Protein AF-A0A0F8EA62-F1 (afdb_monomer)

Solvent-accessible surface area (backbone atoms only — not comparable to 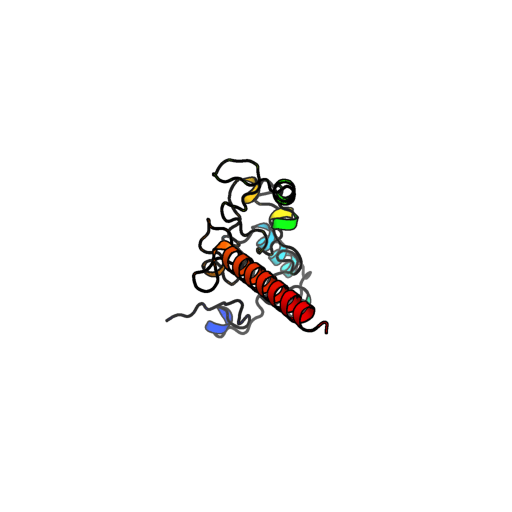full-atom values): 10928 Å² total; per-residue (Å²): 134,87,69,77,58,50,39,82,89,41,63,80,46,33,72,48,58,79,68,70,47,94,67,91,72,78,44,73,64,36,84,70,48,57,68,64,60,54,53,52,52,52,48,32,43,77,71,61,74,42,48,86,70,81,40,44,81,80,45,31,43,87,73,32,25,48,32,90,47,37,33,94,88,48,32,22,37,82,46,34,92,38,36,71,29,49,80,70,72,38,60,24,90,60,88,84,53,83,46,13,44,48,66,45,12,33,31,27,81,76,20,48,31,45,52,39,75,56,35,38,86,89,54,70,45,36,53,61,80,72,54,36,54,33,61,28,55,61,43,62,44,47,63,70,72,41,53,64,55,68,37,37,79,66,67,68,37,69,86,96,39,38,54,67,57,53,49,53,52,52,53,51,51,51,53,52,53,52,50,53,52,50,54,56,54,60,76,59,75,122

Organism: Methanosarcina mazei (NCBI:txid2209)

Sequence (190 aa):
DRELLFKKTDASKGMLKELGIDKPVINIPGCPAHPDWILLTLGAVILGKIKIPDDLPAALDQYGRPKLFFPPDHTVHENCPRRGYYDRGEFDEEVGGEKCLWKLGCKAPYAHADCGIRRWNGSVSMCTQAGGPCINCVDPGFPDASRPLYVEAEDKGIVGANIDTVAKVAVGAAAVAAGVHAVRRMGKGE

InterPro domains:
  IPR001821 [NiFe]-hydrogenase, small subunit [PTHR30013] (15-185)
  IPR027394 Cytochrome-c3 hydrogenase, C-terminal [PF14720] (74-150)
  IPR037024 [NiFe]-hydrogenase, small subunit, N-terminal domain superfamily [G3DSA:3.40.50.700] (6-69)
  IPR037148 [NiFe]-hydrogenase, small subunit, C-terminal domain superfamily [G3DSA:4.10.480.10] (74-179)

Secondary structure (DSSP, 8-state):
----S-BTTBTT-SHHHHTT---------STT--HHHHHHHHHHHHTTSS-TTTTHHHHB-TTS-BTTTS-TT--TTTT-TTHHHHHTT-B-SSTT-SSB-TTTT--GGG--STHHHH-BTTTTB-TTTTTPPP--TTSTTTTTTT-STTS-SGGG-BTTB-HHHHHHHHHHHHHHHHHHHHHHHHTT--

Mean predicted aligned error: 8.41 Å

Nearest PDB structures (foldseek):
  4kn9-assembly1_S  TM=8.771E-01  e=4.696E-13  Desulfomicrobium baculatum
  5jsh-assembly1_A  TM=8.896E-01  e=1.892E-12  Nitratidesulfovibrio vulgaris str. Hildenborough
  1cc1-assembly1_S  TM=8.571E-01  e=3.673E-12  Desulfomicrobium baculatum
  3myr-assembly2_C  TM=8.450E-01  e=1.296E-11  Allochromatium vinosum
  5aa5-assembly1_F  TM=8.414E-01  e=5.219E-11  Cupriavidus necator H16

Radius of gyration: 22.6 Å; Cα contacts (8 Å, |Δi|>4): 246; chains: 1; bounding box: 39×67×67 Å

Structure (mmCIF, N/CA/C/O backbone):
data_AF-A0A0F8EA62-F1
#
_entry.id   AF-A0A0F8EA62-F1
#
loop_
_atom_site.group_PDB
_atom_site.id
_atom_site.type_symbol
_atom_site.label_atom_id
_atom_site.label_alt_id
_atom_site.label_comp_id
_atom_site.label_asym_id
_atom_site.label_entity_id
_atom_site.label_seq_id
_atom_site.pdbx_PDB_ins_code
_atom_site.Cartn_x
_atom_site.Cartn_y
_atom_site.Cartn_z
_atom_site.occupancy
_atom_site.B_iso_or_equiv
_atom_site.auth_seq_id
_atom_site.auth_comp_id
_atom_site.auth_asym_id
_atom_site.auth_atom_id
_atom_site.pdbx_PDB_model_num
ATOM 1 N N . ASP A 1 1 ? 14.086 -16.961 22.578 1.00 41.59 1 ASP A N 1
ATOM 2 C CA . ASP A 1 1 ? 13.431 -16.651 21.293 1.00 41.59 1 ASP A CA 1
ATOM 3 C C . ASP A 1 1 ? 12.155 -15.857 21.510 1.00 41.59 1 ASP A C 1
ATOM 5 O O . ASP A 1 1 ? 11.136 -16.425 21.876 1.00 41.59 1 ASP A O 1
ATOM 9 N N . ARG A 1 2 ? 12.202 -14.525 21.371 1.00 47.06 2 ARG A N 1
ATOM 10 C CA . ARG A 1 2 ? 10.968 -13.730 21.279 1.00 47.06 2 ARG A CA 1
ATOM 11 C C . ARG A 1 2 ? 10.473 -13.864 19.845 1.00 47.06 2 ARG A C 1
ATOM 13 O O . ARG A 1 2 ? 10.956 -13.155 18.967 1.00 47.06 2 ARG A O 1
ATOM 20 N N . GLU A 1 3 ? 9.600 -14.838 19.601 1.00 57.25 3 GLU A N 1
ATOM 21 C CA . GLU A 1 3 ? 8.915 -14.966 18.316 1.00 57.25 3 GLU A CA 1
ATOM 22 C C . GLU A 1 3 ? 8.271 -13.626 17.930 1.00 57.25 3 GLU A C 1
ATOM 24 O O . GLU A 1 3 ? 7.754 -12.911 18.788 1.00 57.25 3 GLU A O 1
ATOM 29 N N . LEU A 1 4 ? 8.302 -13.278 16.639 1.00 57.50 4 LEU A N 1
ATOM 30 C CA . LEU A 1 4 ? 7.562 -12.133 16.104 1.00 57.50 4 LEU A CA 1
ATOM 31 C C . LEU A 1 4 ? 6.103 -12.206 16.578 1.00 57.50 4 LEU A C 1
ATOM 33 O O . LEU A 1 4 ? 5.378 -13.140 16.228 1.00 57.50 4 LEU A O 1
ATOM 37 N N . LEU A 1 5 ? 5.706 -11.219 17.384 1.00 60.03 5 LEU A N 1
ATOM 38 C CA . LEU A 1 5 ? 4.424 -11.182 18.095 1.00 60.03 5 LEU A CA 1
ATOM 39 C C . LEU A 1 5 ? 3.230 -10.920 17.167 1.00 60.03 5 LEU A C 1
ATOM 41 O O . LEU A 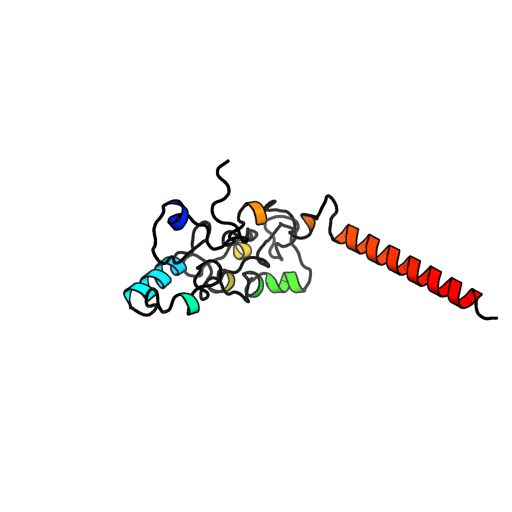1 5 ? 2.092 -11.091 17.576 1.00 60.03 5 LEU A O 1
ATOM 45 N N . PHE A 1 6 ? 3.469 -10.503 15.923 1.00 63.59 6 PHE A N 1
ATOM 46 C CA . PHE A 1 6 ? 2.444 -10.349 14.897 1.00 63.59 6 PHE A CA 1
ATOM 47 C C . PHE A 1 6 ? 2.963 -10.997 13.615 1.00 63.59 6 PHE A C 1
ATOM 49 O O . PHE A 1 6 ? 4.002 -10.600 13.093 1.00 63.59 6 PHE A O 1
ATOM 56 N N . LYS A 1 7 ? 2.275 -12.030 13.129 1.00 62.41 7 LYS A N 1
ATOM 57 C CA . LYS A 1 7 ? 2.577 -12.692 11.853 1.00 62.41 7 LYS A CA 1
ATOM 58 C C . LYS A 1 7 ? 1.288 -12.744 11.045 1.00 62.41 7 LYS A C 1
ATOM 60 O O . LYS A 1 7 ? 0.220 -12.946 11.616 1.00 62.41 7 LYS A O 1
ATOM 65 N N . LYS A 1 8 ? 1.385 -12.672 9.713 1.00 66.00 8 LYS A N 1
ATOM 66 C CA . LYS A 1 8 ? 0.235 -12.880 8.805 1.00 66.00 8 LYS A CA 1
ATOM 67 C C . LYS A 1 8 ? -0.563 -14.158 9.100 1.00 66.00 8 LYS A C 1
ATOM 69 O O . LYS A 1 8 ? -1.736 -14.222 8.761 1.00 66.00 8 LYS A O 1
ATOM 74 N N . THR A 1 9 ? 0.079 -15.160 9.699 1.00 68.94 9 THR A N 1
ATOM 75 C CA . THR A 1 9 ? -0.493 -16.473 10.018 1.00 68.94 9 THR A CA 1
ATOM 76 C C . THR A 1 9 ? -1.385 -16.486 11.259 1.00 68.94 9 THR A C 1
ATOM 78 O O . THR A 1 9 ? -2.110 -17.454 11.451 1.00 68.94 9 THR A O 1
ATOM 81 N N . ASP A 1 10 ? -1.317 -15.466 12.120 1.00 71.38 10 ASP A N 1
ATOM 82 C CA . ASP A 1 10 ? -2.133 -15.387 13.333 1.00 71.38 10 ASP A CA 1
ATOM 83 C C . ASP A 1 10 ? -2.409 -13.923 13.701 1.00 71.38 10 ASP A C 1
ATOM 85 O O . ASP A 1 10 ? -1.640 -13.280 14.418 1.00 71.38 10 ASP A O 1
ATOM 89 N N . ALA A 1 11 ? -3.537 -13.409 13.207 1.00 68.75 11 ALA A N 1
ATOM 90 C CA . ALA A 1 11 ? -4.002 -12.055 13.494 1.00 68.75 11 ALA A CA 1
ATOM 91 C C . ALA A 1 11 ? -4.485 -11.867 14.943 1.00 68.75 11 ALA A C 1
ATOM 93 O O . ALA A 1 11 ? -4.747 -10.740 15.357 1.00 68.75 11 ALA A O 1
ATOM 94 N N . SER A 1 12 ? -4.613 -12.953 15.718 1.00 65.88 12 SER A N 1
ATOM 95 C CA . SER A 1 12 ? -4.991 -12.870 17.128 1.00 65.88 12 SER A CA 1
ATOM 96 C C . SER A 1 12 ? -3.810 -12.512 18.023 1.00 65.88 12 SER A C 1
ATOM 98 O O . SER A 1 12 ? -4.032 -12.099 19.157 1.00 65.88 12 SER A O 1
ATOM 100 N N . LYS A 1 13 ? -2.565 -12.693 17.566 1.00 66.06 13 LYS A N 1
ATOM 101 C CA . LYS A 1 13 ? -1.374 -12.277 18.316 1.00 66.06 13 LYS A CA 1
ATOM 102 C C . LYS A 1 13 ? -1.172 -10.769 18.175 1.00 66.06 13 LYS A C 1
ATOM 104 O O . LYS A 1 13 ? -1.677 -10.159 17.243 1.00 66.06 13 LYS A O 1
ATOM 109 N N . GLY A 1 14 ? -0.496 -10.146 19.133 1.00 76.69 14 GLY A N 1
ATOM 110 C CA . GLY A 1 14 ? -0.275 -8.700 19.159 1.00 76.69 14 GLY A CA 1
ATOM 111 C C . GLY A 1 14 ? 0.050 -8.206 20.563 1.00 76.69 14 GLY A C 1
ATOM 112 O O . GLY A 1 14 ? -0.227 -8.890 21.545 1.00 76.69 14 GLY A O 1
ATOM 113 N N . MET A 1 15 ? 0.623 -7.004 20.672 1.00 83.12 15 MET A N 1
ATOM 114 C CA . MET A 1 15 ? 1.155 -6.493 21.944 1.00 83.12 15 MET A CA 1
ATOM 115 C C . MET A 1 15 ? 0.110 -6.470 23.070 1.00 83.12 15 MET A C 1
ATOM 117 O O . MET A 1 15 ? 0.424 -6.815 24.200 1.00 83.12 15 MET A O 1
ATOM 121 N N . LEU A 1 16 ? -1.144 -6.118 22.770 1.00 85.94 16 LEU A N 1
ATOM 122 C CA . LEU A 1 16 ? -2.213 -6.105 23.775 1.00 85.94 16 LEU A CA 1
ATOM 123 C C . LEU A 1 16 ? -2.481 -7.507 24.335 1.00 85.94 16 LEU A C 1
ATOM 125 O O . LEU A 1 16 ? -2.572 -7.659 25.548 1.00 85.94 16 LEU A O 1
ATOM 129 N N . LYS A 1 17 ? -2.525 -8.536 23.481 1.00 82.88 17 LYS A N 1
ATOM 130 C CA . LYS A 1 17 ? -2.720 -9.925 23.917 1.00 82.88 17 LYS A CA 1
ATOM 131 C C . LYS A 1 17 ? -1.540 -10.436 24.739 1.00 82.88 17 LYS A C 1
ATOM 133 O O . LYS A 1 17 ? -1.759 -11.046 25.779 1.00 82.88 17 LYS A O 1
ATOM 138 N N . GLU A 1 18 ? -0.312 -10.143 24.313 1.00 83.25 18 GLU A N 1
ATOM 139 C CA . GLU A 1 18 ? 0.908 -10.504 25.055 1.00 83.25 18 GLU A CA 1
ATOM 140 C C . GLU A 1 18 ? 0.964 -9.853 26.442 1.00 83.25 18 GLU A C 1
ATOM 142 O O . GLU A 1 18 ? 1.502 -10.424 27.387 1.00 83.25 18 GLU A O 1
ATOM 147 N N . LEU A 1 19 ? 0.371 -8.667 26.578 1.00 88.62 19 LEU A N 1
ATOM 148 C CA . LEU A 1 19 ? 0.258 -7.948 27.844 1.00 88.62 19 LEU A CA 1
ATOM 149 C C . LEU A 1 19 ? -1.015 -8.298 28.638 1.00 88.62 19 LEU A C 1
ATOM 151 O O . LEU A 1 19 ? -1.227 -7.726 29.705 1.00 88.62 19 LEU A O 1
ATOM 155 N N . GLY A 1 20 ? -1.870 -9.203 28.146 1.00 89.50 20 GLY A N 1
ATOM 156 C CA . GLY A 1 20 ? -3.130 -9.572 28.805 1.00 89.50 20 GLY A CA 1
ATOM 157 C C . GLY A 1 20 ? -4.177 -8.451 28.840 1.00 89.50 20 GLY A C 1
ATOM 158 O O . GLY A 1 20 ? -5.020 -8.416 29.735 1.00 89.50 20 GLY A O 1
ATOM 159 N N . ILE A 1 21 ? -4.120 -7.511 27.894 1.00 90.38 21 ILE A N 1
ATOM 160 C CA . ILE A 1 21 ? -5.027 -6.363 27.801 1.00 90.38 21 ILE A CA 1
ATOM 161 C C . ILE A 1 21 ? -6.216 -6.724 26.905 1.00 90.38 21 ILE A C 1
ATOM 163 O O . ILE A 1 21 ? -6.094 -6.771 25.681 1.00 90.38 21 ILE A O 1
ATOM 167 N N . ASP A 1 22 ? -7.382 -6.918 27.520 1.00 90.38 22 ASP A N 1
ATOM 168 C CA . ASP A 1 22 ? -8.646 -7.197 26.828 1.00 90.38 22 ASP A CA 1
ATOM 169 C C . ASP A 1 22 ? -9.362 -5.896 26.426 1.00 90.38 22 ASP A C 1
ATOM 171 O O . ASP A 1 22 ? -10.249 -5.381 27.120 1.00 90.38 22 ASP A O 1
ATOM 175 N N . LYS A 1 23 ? -8.894 -5.292 25.328 1.00 90.38 23 LYS A N 1
ATOM 176 C CA . LYS A 1 23 ? -9.501 -4.107 24.710 1.00 90.38 23 LYS A CA 1
ATOM 177 C C . LYS A 1 23 ? -9.513 -4.235 23.186 1.00 90.38 23 LYS A C 1
ATOM 179 O O . LYS A 1 23 ? -8.559 -4.773 22.623 1.00 90.38 23 LYS A O 1
ATOM 184 N N . PRO A 1 24 ? -10.537 -3.687 22.504 1.00 90.62 24 PRO A N 1
ATOM 185 C CA . PRO A 1 24 ? -10.520 -3.581 21.051 1.00 90.62 24 PRO A CA 1
ATOM 186 C C . PRO A 1 24 ? -9.312 -2.774 20.565 1.00 90.62 24 PRO A C 1
ATOM 188 O O . PRO A 1 24 ? -8.910 -1.803 21.209 1.00 90.62 24 PRO A O 1
ATOM 191 N N . VAL A 1 25 ? -8.764 -3.151 19.410 1.00 90.88 25 VAL A N 1
ATOM 192 C CA . VAL A 1 25 ? -7.583 -2.513 18.819 1.00 90.88 25 VAL A CA 1
ATOM 193 C C . VAL A 1 25 ? -7.861 -2.083 17.384 1.00 90.88 25 VAL A C 1
ATOM 195 O O . VAL A 1 25 ? -8.447 -2.830 16.604 1.00 90.88 25 VAL A O 1
ATOM 198 N N . ILE A 1 26 ? -7.423 -0.873 17.043 1.00 94.69 26 ILE A N 1
ATOM 199 C CA . ILE A 1 26 ? -7.357 -0.384 15.666 1.00 94.69 26 ILE A CA 1
ATOM 200 C C . ILE A 1 26 ? -5.876 -0.241 15.321 1.00 94.69 26 ILE A C 1
ATOM 202 O O . ILE A 1 26 ? -5.178 0.602 15.883 1.00 94.69 26 ILE A O 1
ATOM 206 N N . ASN A 1 27 ? -5.391 -1.074 14.407 1.00 94.12 27 ASN A N 1
ATOM 207 C CA . ASN A 1 27 ? -4.009 -1.061 13.951 1.00 94.12 27 ASN A CA 1
ATOM 208 C C . ASN A 1 27 ? -3.839 -0.034 12.827 1.00 94.12 27 ASN A C 1
ATOM 210 O O . ASN A 1 27 ? -4.446 -0.151 11.765 1.00 94.12 27 ASN A O 1
ATOM 214 N N . ILE A 1 28 ? -2.965 0.950 13.036 1.00 96.75 28 ILE A N 1
ATOM 215 C CA . ILE A 1 28 ? -2.580 1.935 12.017 1.00 96.75 28 ILE A CA 1
ATOM 216 C C . ILE A 1 28 ? -1.093 1.721 11.693 1.00 96.75 28 ILE A C 1
ATOM 218 O O . ILE A 1 28 ? -0.243 2.414 12.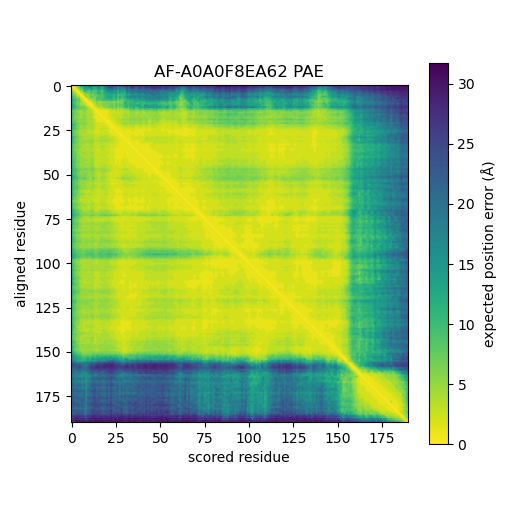254 1.00 96.75 28 ILE A O 1
ATOM 222 N N . PRO A 1 29 ? -0.746 0.709 10.874 1.00 94.38 29 PRO A N 1
ATOM 223 C CA . PRO A 1 29 ? 0.645 0.392 10.569 1.00 94.38 29 PRO A CA 1
ATOM 224 C C . PRO A 1 29 ? 1.274 1.383 9.583 1.00 94.38 29 PRO A C 1
ATOM 226 O O . PRO A 1 29 ? 0.633 2.298 9.068 1.00 94.38 29 PRO A O 1
ATOM 229 N N . GLY A 1 30 ? 2.557 1.155 9.313 1.00 94.75 30 GLY A N 1
ATOM 230 C CA . GLY A 1 30 ? 3.416 1.978 8.471 1.00 94.75 30 GLY A CA 1
ATOM 231 C C . GLY A 1 30 ? 4.712 2.317 9.205 1.00 94.75 30 GLY A C 1
ATOM 232 O O . GLY A 1 30 ? 4.740 2.423 10.431 1.00 94.75 30 GLY A O 1
ATOM 233 N N . CYS A 1 31 ? 5.798 2.504 8.457 1.00 95.81 31 CYS A N 1
ATOM 234 C CA . CYS A 1 31 ? 7.093 2.904 9.003 1.00 95.81 31 CYS A CA 1
ATOM 235 C C . CYS A 1 31 ? 7.542 4.241 8.376 1.00 95.81 31 CYS A C 1
ATOM 237 O O . CYS A 1 31 ? 8.314 4.221 7.416 1.00 95.81 31 CYS A O 1
ATOM 239 N N . PRO A 1 32 ? 7.039 5.396 8.866 1.00 97.12 32 PRO A N 1
ATOM 240 C CA . PRO A 1 32 ? 6.022 5.556 9.916 1.00 97.12 32 PRO A CA 1
ATOM 241 C C . PRO A 1 32 ? 4.585 5.371 9.391 1.00 97.12 32 PRO A C 1
ATOM 243 O O . PRO A 1 32 ? 4.360 5.211 8.191 1.00 97.12 32 PRO A O 1
ATOM 246 N N . ALA A 1 33 ? 3.602 5.381 10.292 1.00 97.31 33 ALA A N 1
ATOM 247 C CA . ALA A 1 33 ? 2.197 5.491 9.913 1.00 97.31 33 ALA A CA 1
ATOM 248 C C . ALA A 1 33 ? 1.928 6.857 9.262 1.00 97.31 33 ALA A C 1
ATOM 250 O O . ALA A 1 33 ? 2.504 7.871 9.669 1.00 97.31 33 ALA A O 1
ATOM 251 N N . HIS A 1 34 ? 1.055 6.894 8.253 1.00 98.31 34 HIS A N 1
ATOM 252 C CA . HIS A 1 34 ? 0.724 8.144 7.577 1.00 98.31 34 HIS A CA 1
ATOM 253 C C . HIS A 1 34 ? 0.005 9.114 8.538 1.00 98.31 34 HIS A C 1
ATOM 255 O O . HIS A 1 34 ? -0.936 8.693 9.222 1.00 98.31 34 HIS A O 1
ATOM 261 N N . PRO A 1 35 ? 0.362 10.415 8.560 1.00 97.12 35 PRO A N 1
ATOM 262 C CA . PRO A 1 35 ? -0.257 11.402 9.447 1.00 97.12 35 PRO A CA 1
ATOM 263 C C . PRO A 1 35 ? -1.788 11.440 9.353 1.00 97.12 35 PRO A C 1
ATOM 265 O O . PRO A 1 35 ? -2.472 11.347 10.371 1.00 97.12 35 PRO A O 1
ATOM 268 N N . ASP A 1 36 ? -2.341 11.489 8.136 1.00 97.88 36 ASP A N 1
ATOM 269 C CA . ASP A 1 36 ? -3.795 11.485 7.942 1.00 97.88 36 ASP A CA 1
ATOM 270 C C . ASP A 1 36 ? -4.458 10.210 8.462 1.00 97.88 36 ASP A C 1
ATOM 272 O O . ASP A 1 36 ? -5.566 10.293 8.973 1.00 97.88 36 ASP A O 1
ATOM 276 N N . TRP A 1 37 ? -3.825 9.033 8.357 1.00 98.19 37 TRP A N 1
ATOM 277 C CA . TRP A 1 37 ? -4.451 7.797 8.839 1.00 98.19 37 TRP A CA 1
ATOM 278 C C . TRP A 1 37 ? -4.674 7.872 10.346 1.00 98.19 37 TRP A C 1
ATOM 280 O O . TRP A 1 37 ? -5.744 7.504 10.829 1.00 98.19 37 TRP A O 1
ATOM 290 N N . ILE A 1 38 ? -3.696 8.412 11.078 1.00 98.00 38 ILE A N 1
ATOM 291 C CA . ILE A 1 38 ? -3.798 8.642 12.521 1.00 98.00 38 ILE A CA 1
ATOM 292 C C . ILE A 1 38 ? -4.911 9.653 12.812 1.00 98.00 38 ILE A C 1
ATOM 294 O O . ILE A 1 38 ? -5.833 9.353 13.572 1.00 98.00 38 ILE A O 1
ATOM 298 N N . LEU A 1 39 ? -4.848 10.837 12.193 1.00 97.62 39 LEU A N 1
ATOM 299 C CA . LEU A 1 39 ? -5.766 11.941 12.488 1.00 97.62 39 LEU A CA 1
ATOM 300 C C . LEU A 1 39 ? -7.213 11.624 12.101 1.00 97.62 39 LEU A C 1
ATOM 302 O O . LEU A 1 39 ? -8.129 11.901 12.873 1.00 97.62 39 LEU A O 1
ATOM 306 N N . LEU A 1 40 ? -7.430 11.016 10.935 1.00 97.81 40 LEU A N 1
ATOM 307 C CA . LEU A 1 40 ? -8.762 10.658 10.455 1.00 97.81 40 LEU A CA 1
ATOM 308 C C . LEU A 1 40 ? -9.358 9.499 11.254 1.00 97.81 40 LEU A C 1
ATOM 310 O O . LEU A 1 40 ? -10.547 9.543 11.559 1.00 97.81 40 LEU A O 1
ATOM 314 N N . THR A 1 41 ? -8.556 8.501 11.646 1.00 98.00 41 THR A N 1
ATOM 315 C CA . THR A 1 41 ? -9.041 7.428 12.533 1.00 98.00 41 THR A CA 1
ATOM 316 C C . THR A 1 41 ? -9.450 7.998 13.886 1.00 98.00 41 THR A C 1
ATOM 318 O O . THR A 1 41 ? -10.559 7.743 14.353 1.00 98.00 41 THR A O 1
ATOM 321 N N . LEU A 1 42 ? -8.587 8.812 14.503 1.00 97.88 42 LEU A N 1
ATOM 322 C CA . LEU A 1 42 ? -8.867 9.425 15.800 1.00 97.88 42 LEU A CA 1
ATOM 323 C C . LEU A 1 42 ? -10.102 10.331 15.736 1.00 97.88 42 LEU A C 1
ATOM 325 O O . LEU A 1 42 ? -10.991 10.224 16.580 1.00 97.88 42 LEU A O 1
ATOM 329 N N . GLY A 1 43 ? -10.189 11.182 14.711 1.00 98.19 43 GLY A N 1
ATOM 330 C CA . GLY A 1 43 ? -11.342 12.046 14.479 1.00 98.19 43 GLY A CA 1
ATOM 331 C C . GLY A 1 43 ? -12.634 11.254 14.282 1.00 98.19 43 GLY A C 1
ATOM 332 O O . GLY A 1 43 ? -13.655 11.601 14.869 1.00 98.19 43 GLY A O 1
ATOM 333 N N . ALA A 1 44 ? -12.597 10.155 13.522 1.00 97.81 44 ALA A N 1
ATOM 334 C CA . ALA A 1 44 ? -13.760 9.297 13.317 1.00 97.81 44 ALA A CA 1
ATOM 335 C C . ALA A 1 44 ? -14.262 8.667 14.626 1.00 97.81 44 ALA A C 1
ATOM 337 O O . ALA A 1 44 ? -15.472 8.612 14.847 1.00 97.81 44 ALA A O 1
ATOM 338 N N . VAL A 1 45 ? -13.356 8.247 15.513 1.00 97.12 45 VAL A N 1
ATOM 339 C CA . VAL A 1 45 ? -13.719 7.710 16.834 1.00 97.12 45 VAL A CA 1
ATOM 340 C C . VAL 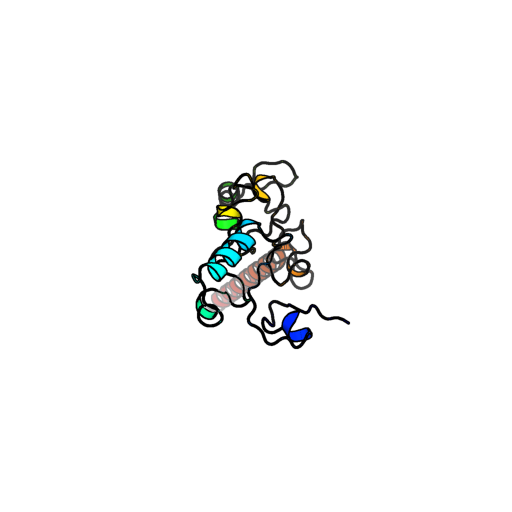A 1 45 ? -14.291 8.808 17.738 1.00 97.12 45 VAL A C 1
ATOM 342 O O . VAL A 1 45 ? -15.385 8.644 18.272 1.00 97.12 45 VAL A O 1
ATOM 345 N N . ILE A 1 46 ? -13.606 9.951 17.874 1.00 98.00 46 ILE A N 1
ATOM 346 C CA . ILE A 1 46 ? -14.037 11.060 18.751 1.00 98.00 46 ILE A CA 1
ATOM 347 C C . ILE A 1 46 ? -15.405 11.612 18.330 1.00 98.00 46 ILE A C 1
ATOM 349 O O . ILE A 1 46 ? -16.245 11.907 19.175 1.00 98.00 46 ILE A O 1
ATOM 353 N N . LEU A 1 47 ? -15.647 11.734 17.023 1.00 97.94 47 LEU A N 1
ATOM 354 C CA . LEU A 1 47 ? -16.905 12.246 16.473 1.00 97.94 47 LEU A CA 1
ATOM 355 C C . LEU A 1 47 ? -18.022 11.188 16.418 1.00 97.94 47 LEU A C 1
ATOM 357 O O . LEU A 1 47 ? -19.085 11.458 15.854 1.00 97.94 47 LEU A O 1
ATOM 361 N N . GLY A 1 48 ? -17.788 9.980 16.942 1.00 96.00 48 GLY A N 1
ATOM 362 C CA . GLY A 1 48 ? -18.768 8.892 16.953 1.00 96.00 48 GLY A CA 1
ATOM 363 C C . GLY A 1 48 ? -19.134 8.360 15.563 1.00 96.00 48 GLY A C 1
ATOM 364 O O . GLY A 1 48 ? -20.218 7.809 15.386 1.00 96.00 48 GLY A O 1
ATOM 365 N N . LYS A 1 49 ? -18.260 8.549 14.564 1.00 96.75 49 LYS A N 1
ATOM 366 C CA . LYS A 1 49 ? -18.402 7.980 13.210 1.00 96.75 49 LYS A CA 1
ATOM 367 C C . LYS A 1 49 ? -17.986 6.511 13.148 1.00 96.75 49 LYS A C 1
ATOM 369 O O . LYS A 1 49 ? -18.407 5.819 12.231 1.00 96.75 49 LYS A O 1
ATOM 374 N N . ILE A 1 50 ? -17.170 6.068 14.104 1.00 96.31 50 ILE A N 1
ATOM 375 C CA . ILE A 1 50 ? -16.855 4.662 14.366 1.00 96.31 50 ILE A CA 1
ATOM 376 C C . ILE A 1 50 ? -17.156 4.403 15.842 1.00 96.31 50 ILE A C 1
ATOM 378 O O . ILE A 1 50 ? -16.481 4.946 16.719 1.00 96.31 50 ILE A O 1
ATOM 382 N N . LYS A 1 51 ? -18.169 3.585 16.122 1.00 96.38 51 LYS A N 1
ATOM 383 C CA . LYS A 1 51 ? -18.525 3.137 17.471 1.00 96.38 51 LYS A CA 1
ATOM 384 C C . LYS A 1 51 ? -17.701 1.911 17.842 1.00 96.38 51 LYS A C 1
ATOM 386 O O . LYS A 1 51 ? -17.668 0.924 17.114 1.00 96.38 51 LYS A O 1
ATOM 391 N N . ILE A 1 52 ? -17.038 1.971 18.991 1.00 95.12 52 ILE A N 1
ATOM 392 C CA . ILE A 1 52 ? -16.219 0.873 19.510 1.00 95.12 52 ILE A CA 1
ATOM 393 C C . ILE A 1 52 ? -17.031 0.118 20.577 1.00 95.12 52 ILE A C 1
ATOM 395 O O . ILE A 1 52 ? -17.482 0.769 21.521 1.00 95.12 52 ILE A O 1
ATOM 399 N N . PRO A 1 53 ? -17.180 -1.221 20.491 1.00 93.88 53 PRO A N 1
ATOM 400 C CA . PRO A 1 53 ? -16.614 -2.130 19.483 1.00 93.88 53 PRO A CA 1
ATOM 401 C C . PRO A 1 53 ? -17.502 -2.362 18.246 1.00 93.88 53 PRO A C 1
ATOM 403 O O . PRO A 1 53 ? -17.029 -2.969 17.288 1.00 93.88 53 PRO A O 1
ATOM 406 N N . ASP A 1 54 ? -18.755 -1.904 18.267 1.00 96.50 54 ASP A N 1
ATOM 407 C CA . ASP A 1 54 ? -19.823 -2.345 17.357 1.00 96.50 54 ASP A CA 1
ATOM 408 C C . ASP A 1 54 ? -19.497 -2.215 15.860 1.00 96.50 54 ASP A C 1
ATOM 410 O O . ASP A 1 54 ? -19.788 -3.126 15.086 1.00 96.50 54 ASP A O 1
ATOM 414 N N . ASP A 1 55 ? -18.849 -1.124 15.443 1.00 97.12 55 ASP A N 1
ATOM 415 C CA . ASP A 1 55 ? -18.558 -0.861 14.028 1.00 97.12 55 ASP A CA 1
ATOM 416 C C . ASP A 1 55 ? -17.232 -1.493 13.561 1.00 97.12 55 ASP A C 1
ATOM 418 O O . ASP A 1 55 ? -16.956 -1.554 12.359 1.00 97.12 55 ASP A O 1
ATOM 422 N N . LEU A 1 56 ? -16.386 -1.982 14.478 1.00 95.38 56 LEU A N 1
ATOM 423 C CA . LEU A 1 56 ? -15.047 -2.481 14.141 1.00 95.38 56 LEU A CA 1
ATOM 424 C C . LEU A 1 56 ? -15.045 -3.675 13.173 1.00 95.38 56 LEU A C 1
ATOM 426 O O . LEU A 1 56 ? -14.245 -3.637 12.235 1.00 95.38 56 LEU A O 1
ATOM 430 N N . PRO A 1 57 ? -15.925 -4.692 13.302 1.00 95.38 57 PRO A N 1
ATOM 431 C CA . PRO A 1 57 ? -15.967 -5.807 12.350 1.00 95.38 57 PRO A CA 1
ATOM 432 C C . PRO A 1 57 ? -16.257 -5.361 10.911 1.00 95.38 57 PRO A C 1
ATOM 434 O O . PRO A 1 57 ? -15.807 -5.988 9.953 1.00 95.38 57 PRO A O 1
ATOM 437 N N . ALA A 1 58 ? -17.001 -4.262 10.748 1.00 95.69 58 ALA A N 1
ATOM 438 C CA . ALA A 1 58 ? -17.317 -3.692 9.446 1.00 95.69 58 ALA A CA 1
ATOM 439 C C . ALA A 1 58 ? -16.250 -2.699 8.958 1.00 95.69 58 ALA A C 1
ATOM 441 O O . ALA A 1 58 ? -16.065 -2.575 7.747 1.00 95.69 58 ALA A O 1
ATOM 442 N N . ALA A 1 59 ? -15.545 -2.005 9.854 1.00 96.50 59 ALA A N 1
ATOM 443 C CA . ALA A 1 59 ? -14.570 -0.967 9.511 1.00 96.50 59 ALA A CA 1
ATOM 444 C C . ALA A 1 59 ? -13.144 -1.499 9.281 1.00 96.50 59 ALA A C 1
ATOM 446 O O . ALA A 1 59 ? -12.389 -0.920 8.492 1.00 96.50 59 ALA A O 1
ATOM 447 N N . LEU A 1 60 ? -12.769 -2.587 9.955 1.00 95.75 60 LEU A N 1
ATOM 448 C CA . LEU A 1 60 ? -11.411 -3.124 9.944 1.00 95.75 60 LEU A CA 1
ATOM 449 C C . LEU A 1 60 ? -11.261 -4.312 8.984 1.00 95.75 60 LEU A C 1
ATOM 451 O O . LEU A 1 60 ? -12.232 -4.976 8.618 1.00 95.75 60 LEU A O 1
ATOM 455 N N . ASP A 1 61 ? -10.031 -4.553 8.541 1.00 94.19 61 ASP A N 1
ATOM 456 C CA . ASP A 1 61 ? -9.642 -5.773 7.844 1.00 94.19 61 ASP A CA 1
ATOM 457 C C . ASP A 1 61 ? -9.262 -6.891 8.832 1.00 94.19 61 ASP A C 1
ATOM 459 O O . ASP A 1 61 ? -9.286 -6.719 10.052 1.00 94.19 61 ASP A O 1
ATOM 463 N N . GLN A 1 62 ? -8.872 -8.050 8.299 1.00 90.31 62 GLN A N 1
ATOM 464 C CA . GLN A 1 62 ? -8.468 -9.218 9.092 1.00 90.31 62 GLN A CA 1
ATOM 465 C C . GLN A 1 62 ? -7.269 -8.975 10.026 1.00 90.31 62 GLN A C 1
ATOM 467 O O . GLN A 1 62 ? -7.056 -9.753 10.949 1.00 90.31 62 GLN A O 1
ATOM 472 N N . TYR A 1 63 ? -6.486 -7.916 9.802 1.00 90.06 63 TYR A N 1
ATOM 473 C CA . TYR A 1 63 ? -5.345 -7.527 10.631 1.00 90.06 63 TYR A CA 1
ATOM 474 C C . TYR A 1 63 ? -5.689 -6.367 11.576 1.00 90.06 63 TYR A C 1
ATOM 476 O O . TYR A 1 63 ? -4.790 -5.760 12.160 1.00 90.06 63 TYR A O 1
ATOM 484 N N . GLY A 1 64 ? -6.973 -6.027 11.720 1.00 92.44 64 GLY A N 1
ATOM 485 C CA . GLY A 1 64 ? -7.437 -4.934 12.568 1.00 92.44 64 GLY A CA 1
ATOM 486 C C . GLY A 1 64 ? -7.128 -3.547 12.002 1.00 92.44 64 GLY A C 1
ATOM 487 O O . GLY A 1 64 ? -7.059 -2.590 12.769 1.00 92.44 64 GLY A O 1
ATOM 488 N N . ARG A 1 65 ? -6.897 -3.414 10.689 1.00 95.25 65 ARG A N 1
ATOM 489 C CA . ARG A 1 65 ? -6.529 -2.142 10.049 1.00 95.25 65 ARG A CA 1
ATOM 490 C C . ARG A 1 65 ? -7.740 -1.479 9.392 1.00 95.25 65 ARG A C 1
ATOM 492 O O . ARG A 1 65 ? -8.535 -2.192 8.786 1.00 95.25 65 ARG A O 1
ATOM 499 N N . PRO A 1 66 ? -7.905 -0.145 9.438 1.00 97.38 66 PRO A N 1
ATOM 500 C CA . PRO A 1 66 ? -9.020 0.520 8.763 1.00 97.38 66 PRO A CA 1
ATOM 501 C C . PRO A 1 66 ? -9.022 0.263 7.249 1.00 97.38 66 PRO A C 1
ATOM 503 O O . PRO A 1 66 ? -8.124 0.722 6.542 1.00 97.38 66 PRO A O 1
ATOM 506 N N . LYS A 1 67 ? -10.061 -0.401 6.726 1.00 97.25 67 LYS A N 1
ATOM 507 C CA . LYS A 1 67 ? -10.175 -0.725 5.286 1.00 97.25 67 LYS A CA 1
ATOM 508 C C . LYS A 1 67 ? -10.141 0.506 4.383 1.00 97.25 67 LYS A C 1
ATOM 510 O O . LYS A 1 67 ? -9.745 0.406 3.231 1.00 97.25 67 LYS A O 1
ATOM 515 N N . LEU A 1 68 ? -10.526 1.664 4.923 1.00 96.25 68 LEU A N 1
ATOM 516 C CA . LEU A 1 68 ? -10.440 2.951 4.237 1.00 96.25 68 LEU A CA 1
ATOM 517 C C . LEU A 1 68 ? -9.010 3.281 3.777 1.00 96.25 68 LEU A C 1
ATOM 519 O O . LEU A 1 68 ? -8.840 3.840 2.700 1.00 96.25 68 LEU A O 1
ATOM 523 N N . PHE A 1 69 ? -8.000 2.950 4.587 1.00 97.69 69 PHE A N 1
ATOM 524 C CA . PHE A 1 69 ? -6.591 3.231 4.283 1.00 97.69 69 PHE A CA 1
ATOM 525 C C . PHE A 1 69 ? -5.843 1.998 3.790 1.00 97.69 69 PHE A C 1
ATOM 527 O O . PHE A 1 69 ? -4.881 2.138 3.043 1.00 97.69 69 PHE A O 1
ATOM 534 N N . PHE A 1 70 ? -6.286 0.805 4.194 1.00 97.38 70 PHE A N 1
ATOM 535 C CA . PHE A 1 70 ? -5.685 -0.487 3.862 1.00 97.38 70 PHE A CA 1
ATOM 536 C C . PHE A 1 70 ? -6.705 -1.354 3.101 1.00 97.38 70 PHE A C 1
ATOM 538 O O . PHE A 1 70 ? -7.222 -2.328 3.658 1.00 97.38 70 PHE A O 1
ATOM 545 N N . PRO A 1 71 ? -7.064 -0.982 1.859 1.00 95.62 71 PRO A N 1
ATOM 546 C CA . PRO A 1 71 ? -8.101 -1.675 1.101 1.00 95.62 71 PRO A CA 1
ATOM 547 C C . PRO A 1 71 ? -7.699 -3.133 0.811 1.00 95.62 71 PRO A C 1
ATOM 549 O O . PRO A 1 71 ? -6.559 -3.384 0.416 1.00 95.62 71 PRO A O 1
ATOM 552 N N . PRO A 1 72 ? -8.605 -4.114 0.988 1.00 92.00 72 PRO A N 1
ATOM 553 C CA . PRO A 1 72 ? -8.292 -5.531 0.781 1.00 92.00 72 PRO A CA 1
ATOM 554 C C . PRO A 1 72 ? -8.121 -5.907 -0.698 1.00 92.00 72 PRO A C 1
ATOM 556 O O . PRO A 1 72 ? -7.520 -6.931 -1.006 1.00 92.00 72 PRO A O 1
ATOM 559 N N . ASP A 1 73 ? -8.655 -5.093 -1.600 1.00 92.69 73 ASP A N 1
ATOM 560 C CA . ASP A 1 73 ? -8.780 -5.333 -3.038 1.00 92.69 73 ASP A CA 1
ATOM 561 C C . ASP A 1 73 ? -7.926 -4.383 -3.892 1.00 92.69 73 ASP A C 1
ATOM 563 O O . ASP A 1 73 ? -7.932 -4.492 -5.114 1.00 92.69 73 ASP A O 1
ATOM 567 N N . HIS A 1 74 ? -7.183 -3.472 -3.260 1.00 92.69 74 HIS A N 1
ATOM 568 C CA . HIS A 1 74 ? -6.296 -2.533 -3.941 1.00 92.69 74 HIS A CA 1
ATOM 569 C C . HIS A 1 74 ? -4.936 -2.475 -3.250 1.00 92.69 74 HIS A C 1
ATOM 571 O O . HIS A 1 74 ? -4.835 -2.512 -2.020 1.00 92.69 74 HIS A O 1
ATOM 577 N N . THR A 1 75 ? -3.885 -2.311 -4.041 1.00 97.50 75 THR A N 1
ATOM 578 C CA . THR A 1 75 ? -2.531 -2.039 -3.564 1.00 97.50 75 THR A CA 1
ATOM 579 C C . THR A 1 75 ? -2.061 -0.645 -3.986 1.00 97.50 75 THR A C 1
ATOM 581 O O . THR A 1 75 ? -2.740 0.113 -4.685 1.00 97.50 75 THR A O 1
ATOM 584 N N . VAL A 1 76 ? -0.869 -0.266 -3.529 1.00 97.94 76 VAL A N 1
ATOM 585 C CA . VAL A 1 76 ? -0.229 0.998 -3.908 1.00 97.94 76 VAL A CA 1
ATOM 586 C C . VAL A 1 76 ? 0.030 1.059 -5.420 1.00 97.94 76 VAL A C 1
ATOM 588 O O . VAL A 1 76 ? 0.121 2.152 -5.982 1.00 97.94 76 VAL A O 1
ATOM 591 N N . HIS A 1 77 ? 0.167 -0.085 -6.098 1.00 97.69 77 HIS A N 1
ATOM 592 C CA . HIS A 1 77 ? 0.538 -0.134 -7.511 1.00 97.69 77 HIS A CA 1
ATOM 593 C C . HIS A 1 77 ? -0.557 0.353 -8.473 1.00 97.69 77 HIS A C 1
ATOM 595 O O . HIS A 1 77 ? -0.262 0.878 -9.546 1.00 97.69 77 HIS A O 1
ATOM 601 N N . GLU A 1 78 ? -1.816 0.229 -8.081 1.00 96.19 78 GLU A N 1
ATOM 602 C CA . GLU A 1 78 ? -3.007 0.518 -8.875 1.00 96.19 78 GLU A CA 1
ATOM 603 C C . GLU A 1 78 ? -3.134 2.014 -9.135 1.00 96.19 78 GLU A C 1
ATOM 605 O O . GLU A 1 78 ? -3.572 2.417 -10.205 1.00 96.19 78 GLU A O 1
ATOM 610 N N . ASN A 1 79 ? -2.661 2.828 -8.191 1.00 96.00 79 ASN A N 1
ATOM 611 C CA . ASN A 1 79 ? -2.629 4.285 -8.290 1.00 96.00 79 ASN A CA 1
ATOM 612 C C . ASN A 1 79 ? -1.191 4.825 -8.347 1.00 96.00 79 ASN A C 1
ATOM 614 O O . ASN A 1 79 ? -0.934 5.990 -8.051 1.00 96.00 79 ASN A O 1
ATOM 618 N N . CYS A 1 80 ? -0.219 3.980 -8.700 1.00 97.19 80 CYS A N 1
ATOM 619 C CA . CYS A 1 80 ? 1.167 4.409 -8.822 1.00 97.19 80 CYS A CA 1
ATOM 620 C C . CYS A 1 80 ? 1.323 5.344 -10.036 1.00 97.19 80 CYS A C 1
ATOM 622 O O . CYS A 1 80 ? 0.954 4.958 -11.146 1.00 97.19 80 CYS A O 1
ATOM 624 N N . PRO A 1 81 ? 1.963 6.522 -9.902 1.00 95.88 81 PRO A N 1
ATOM 625 C CA . PRO A 1 81 ? 2.186 7.425 -11.036 1.00 95.88 81 PRO A CA 1
ATOM 626 C C . PRO A 1 81 ? 3.083 6.808 -12.119 1.00 95.88 81 PRO A C 1
ATOM 628 O O . PRO A 1 81 ? 3.044 7.224 -13.271 1.00 95.88 81 PRO A O 1
ATOM 631 N N . ARG A 1 82 ? 3.872 5.784 -11.763 1.00 97.44 82 ARG A N 1
ATOM 632 C CA . ARG A 1 82 ? 4.729 5.032 -12.688 1.00 97.44 82 ARG A CA 1
ATOM 633 C C . ARG A 1 82 ? 4.023 3.814 -13.315 1.00 97.44 82 ARG A C 1
ATOM 635 O O . ARG A 1 82 ? 4.673 3.039 -14.012 1.00 97.44 82 ARG A O 1
ATOM 642 N N . ARG A 1 83 ? 2.714 3.616 -13.084 1.00 97.19 83 ARG A N 1
ATOM 643 C CA . ARG A 1 83 ? 1.964 2.434 -13.551 1.00 97.19 83 ARG A CA 1
ATOM 644 C C . ARG A 1 83 ? 1.976 2.282 -15.072 1.00 97.19 83 ARG A C 1
ATOM 646 O O . ARG A 1 83 ? 2.250 1.196 -15.561 1.00 97.19 83 ARG A O 1
ATOM 653 N N . GLY A 1 84 ? 1.811 3.376 -15.815 1.00 98.00 84 GLY A N 1
ATOM 654 C CA . GLY A 1 84 ? 1.858 3.323 -17.279 1.00 98.00 84 GLY A CA 1
ATOM 655 C C . GLY A 1 84 ? 3.197 2.817 -17.834 1.00 98.00 84 GLY A C 1
ATOM 656 O O . GLY A 1 84 ? 3.209 2.159 -18.867 1.00 98.00 84 GLY A O 1
ATOM 657 N N . TYR A 1 85 ? 4.317 3.081 -17.150 1.00 98.38 85 TYR A N 1
ATOM 658 C CA . TYR A 1 85 ? 5.623 2.520 -17.520 1.00 98.38 85 TYR A CA 1
ATOM 659 C C . TYR A 1 85 ? 5.679 1.010 -17.265 1.00 98.38 85 TYR A C 1
ATOM 661 O O . TYR A 1 85 ? 6.159 0.268 -18.115 1.00 98.38 85 TYR A O 1
ATOM 669 N N . TYR A 1 86 ? 5.131 0.551 -16.132 1.00 97.50 86 TYR A N 1
ATOM 670 C CA . TYR A 1 86 ? 5.025 -0.878 -15.823 1.00 97.50 86 TYR A CA 1
ATOM 671 C C . TYR A 1 86 ? 4.225 -1.622 -16.898 1.00 97.50 86 TYR A C 1
ATOM 673 O O . TYR A 1 86 ? 4.698 -2.626 -17.421 1.00 97.50 86 TYR A O 1
ATOM 681 N N . ASP A 1 87 ? 3.063 -1.088 -17.286 1.00 97.62 87 ASP A N 1
ATOM 682 C CA . ASP A 1 87 ? 2.182 -1.722 -18.276 1.00 97.62 87 ASP A CA 1
ATOM 683 C C . ASP A 1 87 ? 2.830 -1.824 -19.673 1.00 97.62 87 ASP A C 1
ATOM 685 O O . ASP A 1 87 ? 2.475 -2.702 -20.457 1.00 97.62 87 ASP A O 1
ATOM 689 N N . ARG A 1 88 ? 3.808 -0.958 -19.987 1.00 98.12 88 ARG A N 1
ATOM 690 C CA . ARG A 1 88 ? 4.601 -1.010 -21.231 1.00 98.12 88 ARG A CA 1
ATOM 691 C C . ARG A 1 88 ? 5.890 -1.831 -21.119 1.00 98.12 88 ARG A C 1
ATOM 693 O O . ARG A 1 88 ? 6.614 -1.945 -22.104 1.00 98.12 88 ARG A O 1
ATOM 700 N N . GLY A 1 89 ? 6.203 -2.384 -19.948 1.00 96.69 89 GLY A N 1
ATOM 701 C CA . GLY A 1 89 ? 7.466 -3.089 -19.712 1.00 96.69 89 GLY A CA 1
ATOM 702 C C . GLY A 1 89 ? 8.690 -2.166 -19.650 1.00 96.69 89 GLY A C 1
ATOM 703 O O . GLY A 1 89 ? 9.814 -2.599 -19.896 1.00 96.69 89 GLY A O 1
ATOM 704 N N . GLU A 1 90 ? 8.487 -0.882 -19.354 1.00 98.12 90 GLU A N 1
ATOM 705 C CA . GLU A 1 90 ? 9.546 0.116 -19.240 1.00 98.12 90 GLU A CA 1
ATOM 706 C C . GLU A 1 90 ? 9.997 0.226 -17.779 1.00 98.12 90 GLU A C 1
ATOM 708 O O . GLU A 1 90 ? 9.309 0.805 -16.931 1.00 98.12 90 GLU A O 1
ATOM 713 N N . PHE A 1 91 ? 11.177 -0.319 -17.488 1.00 97.75 91 PHE A N 1
ATOM 714 C CA . PHE A 1 91 ? 11.730 -0.389 -16.137 1.00 97.75 91 PHE A CA 1
ATOM 715 C C . PHE A 1 91 ? 13.050 0.369 -16.027 1.00 97.75 91 PHE A C 1
ATOM 717 O O . PHE A 1 91 ? 13.849 0.365 -16.963 1.00 97.75 91 PHE A O 1
ATOM 724 N N . ASP A 1 92 ? 13.269 0.999 -14.878 1.00 97.25 92 ASP A N 1
ATOM 725 C CA . ASP A 1 92 ? 14.581 1.522 -14.505 1.00 97.25 92 ASP A CA 1
ATOM 726 C C . ASP A 1 92 ? 15.438 0.384 -13.938 1.00 97.25 92 ASP A C 1
ATOM 728 O O . ASP A 1 92 ? 14.966 -0.402 -13.115 1.00 97.25 92 ASP A O 1
ATOM 732 N N . GLU A 1 93 ? 16.698 0.315 -14.363 1.00 94.62 93 GLU A N 1
ATOM 733 C CA . GLU A 1 93 ? 17.702 -0.628 -13.839 1.00 94.62 93 GLU A CA 1
ATOM 734 C C . GLU A 1 93 ? 18.675 0.049 -12.860 1.00 94.62 93 GLU A C 1
ATOM 736 O O . GLU A 1 93 ? 19.383 -0.624 -12.116 1.00 94.62 93 GLU A O 1
ATOM 741 N N . GLU A 1 94 ? 18.654 1.383 -12.804 1.00 93.25 94 GLU A N 1
ATOM 742 C CA . GLU A 1 94 ? 19.466 2.210 -11.914 1.00 93.25 94 GLU A CA 1
ATOM 743 C C . GLU A 1 94 ? 18.614 3.312 -11.268 1.00 93.25 94 GLU A C 1
ATOM 745 O O . GLU A 1 94 ? 17.565 3.711 -11.781 1.00 93.25 94 GLU A O 1
ATOM 750 N N . VAL A 1 95 ? 19.055 3.813 -10.112 1.00 91.50 95 VAL A N 1
ATOM 751 C CA . VAL A 1 95 ? 18.348 4.875 -9.382 1.00 91.50 95 VAL A CA 1
ATOM 752 C C . VAL A 1 95 ? 18.396 6.210 -10.134 1.00 91.50 95 VAL A C 1
ATOM 754 O O . VAL A 1 95 ? 19.406 6.563 -10.732 1.00 91.50 95 VAL A O 1
ATOM 757 N N . GLY A 1 96 ? 17.316 6.991 -10.046 1.00 90.06 96 GLY A N 1
ATOM 758 C CA . GLY A 1 96 ? 17.234 8.338 -10.629 1.00 90.06 96 GLY A CA 1
ATOM 759 C C . GLY A 1 96 ? 16.452 8.435 -11.941 1.00 90.06 96 GLY A C 1
ATOM 760 O O . GLY A 1 96 ? 16.220 9.545 -12.414 1.00 90.06 96 GLY A O 1
ATOM 761 N N . GLY A 1 97 ? 15.999 7.311 -12.499 1.00 94.62 97 GLY A N 1
ATOM 762 C CA . GLY A 1 97 ? 15.119 7.297 -13.665 1.00 94.62 97 GLY A CA 1
ATOM 763 C C . GLY A 1 97 ? 13.650 7.633 -13.361 1.00 94.62 97 GLY A C 1
ATOM 764 O O . GLY A 1 97 ? 13.199 7.724 -12.207 1.00 94.62 97 GLY A O 1
ATOM 765 N N . GLU A 1 98 ? 12.884 7.817 -14.436 1.00 95.25 98 GLU A N 1
ATOM 766 C CA . GLU A 1 98 ? 11.459 8.175 -14.409 1.00 95.25 98 GLU A CA 1
ATOM 767 C C . GLU A 1 98 ? 10.524 6.970 -14.624 1.00 95.25 98 GLU A C 1
ATOM 769 O O . GLU A 1 98 ? 9.313 7.084 -14.404 1.00 95.25 98 GLU A O 1
ATOM 774 N N . LYS A 1 99 ? 11.063 5.813 -15.037 1.00 98.19 99 LYS A N 1
ATOM 775 C CA . LYS A 1 99 ? 10.290 4.629 -15.443 1.00 98.19 99 LYS A CA 1
ATOM 776 C C . LYS A 1 99 ? 9.890 3.777 -14.241 1.00 98.19 99 LYS A C 1
ATOM 778 O O . LYS A 1 99 ? 10.034 4.173 -13.090 1.00 98.19 99 LYS A O 1
ATOM 783 N N . CYS A 1 100 ? 9.302 2.602 -14.448 1.00 98.19 100 CYS A N 1
ATOM 784 C CA . CYS A 1 100 ? 8.863 1.788 -13.321 1.00 98.19 100 CYS A CA 1
ATOM 785 C C . CYS A 1 100 ? 10.049 1.213 -12.519 1.00 98.19 100 CYS A C 1
ATOM 787 O O . CYS A 1 100 ? 10.992 0.663 -13.075 1.00 98.19 100 CYS A O 1
ATOM 789 N N . LEU A 1 101 ? 9.957 1.283 -11.187 1.00 97.88 101 LEU A N 1
ATOM 790 C CA . LEU A 1 101 ? 10.991 0.845 -10.237 1.00 97.88 101 LEU A CA 1
ATOM 791 C C . LEU A 1 101 ? 10.937 -0.664 -9.921 1.00 97.88 101 LEU A C 1
ATOM 793 O O . LEU A 1 101 ? 11.431 -1.097 -8.881 1.00 97.88 101 LEU A O 1
ATOM 797 N N . TRP A 1 102 ? 10.263 -1.460 -10.751 1.00 96.44 102 TRP A N 1
ATOM 798 C CA . TRP A 1 102 ? 10.053 -2.891 -10.515 1.00 96.44 102 TRP A CA 1
ATOM 799 C C . TRP A 1 102 ? 11.374 -3.651 -10.345 1.00 96.44 102 TRP A C 1
ATOM 801 O O . TRP A 1 102 ? 11.595 -4.241 -9.288 1.00 96.44 102 TRP A O 1
ATOM 811 N N . LYS A 1 103 ? 12.288 -3.508 -11.316 1.00 95.50 103 LYS A N 1
ATOM 812 C CA . LYS A 1 103 ? 13.629 -4.116 -11.300 1.00 95.50 103 LYS A CA 1
ATOM 813 C C . LYS A 1 103 ? 14.519 -3.635 -10.149 1.00 95.50 103 LYS A C 1
ATOM 815 O O . LYS A 1 103 ? 15.450 -4.319 -9.748 1.00 95.50 103 LYS A O 1
ATOM 820 N N . LEU A 1 104 ? 14.191 -2.487 -9.553 1.00 96.44 104 LEU A N 1
ATOM 821 C CA . LEU A 1 104 ? 14.843 -1.965 -8.347 1.00 96.44 104 LEU A CA 1
ATOM 822 C C . LEU A 1 104 ? 14.213 -2.499 -7.047 1.00 96.44 104 LEU A C 1
ATOM 824 O O . LEU A 1 104 ? 14.507 -2.003 -5.960 1.00 96.44 104 LEU A O 1
ATOM 828 N N . GLY A 1 105 ? 13.329 -3.497 -7.138 1.00 96.19 105 GLY A N 1
ATOM 829 C CA . GLY A 1 105 ? 12.738 -4.191 -5.999 1.00 96.19 105 GLY A CA 1
ATOM 830 C C . GLY A 1 105 ? 11.465 -3.555 -5.439 1.00 96.19 105 GLY A C 1
ATOM 831 O O . GLY A 1 105 ? 11.103 -3.827 -4.293 1.00 96.19 105 GLY A O 1
ATOM 832 N N . CYS A 1 106 ? 10.744 -2.739 -6.205 1.00 97.44 106 CYS A N 1
ATOM 833 C CA . CYS A 1 106 ? 9.504 -2.123 -5.728 1.00 97.44 106 CYS A CA 1
ATOM 834 C C . CYS A 1 106 ? 8.436 -3.166 -5.342 1.00 97.44 106 CYS A C 1
ATOM 836 O O . CYS A 1 106 ? 7.997 -3.966 -6.158 1.00 97.44 106 CYS A O 1
ATOM 838 N N . LYS A 1 107 ? 7.963 -3.115 -4.093 1.00 97.25 107 LYS A N 1
ATOM 839 C CA . LYS A 1 107 ? 6.935 -3.997 -3.511 1.00 97.25 107 LYS A CA 1
ATOM 840 C C . LYS A 1 107 ? 5.529 -3.391 -3.523 1.00 97.25 107 LYS A C 1
ATOM 842 O O . LYS A 1 107 ? 4.656 -3.866 -2.802 1.00 97.25 107 LYS A O 1
ATOM 847 N N . ALA A 1 108 ? 5.305 -2.341 -4.317 1.00 97.38 108 ALA A N 1
ATOM 848 C CA . ALA A 1 108 ? 4.002 -1.681 -4.406 1.00 97.38 108 ALA A CA 1
ATOM 849 C C . ALA A 1 108 ? 2.855 -2.654 -4.750 1.00 97.38 108 ALA A C 1
ATOM 851 O O . ALA A 1 108 ? 1.817 -2.510 -4.111 1.00 97.38 108 ALA A O 1
ATOM 852 N N . PRO A 1 109 ? 3.036 -3.663 -5.637 1.00 96.00 109 PRO A N 1
ATOM 853 C CA . PRO A 1 109 ? 1.975 -4.629 -5.969 1.00 96.00 109 PRO A CA 1
ATOM 854 C C . PRO A 1 109 ? 1.538 -5.561 -4.837 1.00 96.00 109 PRO A C 1
ATOM 856 O O . PRO A 1 109 ? 0.580 -6.303 -4.996 1.00 96.00 109 PRO A O 1
ATOM 859 N N . TYR A 1 110 ? 2.239 -5.553 -3.702 1.00 94.94 110 TYR A N 1
ATOM 860 C CA . TYR A 1 110 ? 1.892 -6.358 -2.524 1.00 94.94 110 TYR A CA 1
ATOM 861 C C . TYR A 1 110 ? 1.526 -5.487 -1.318 1.00 94.94 110 TYR A C 1
ATOM 863 O O . TYR A 1 110 ? 1.273 -6.004 -0.229 1.00 94.94 110 TYR A O 1
ATOM 871 N N . ALA A 1 111 ? 1.551 -4.163 -1.491 1.00 96.62 111 ALA A N 1
ATOM 872 C CA . ALA A 1 111 ? 1.358 -3.201 -0.423 1.00 96.62 111 ALA A CA 1
ATOM 873 C C . ALA A 1 111 ? -0.067 -2.664 -0.434 1.00 96.62 111 ALA A C 1
ATOM 875 O O . ALA A 1 111 ? -0.389 -1.755 -1.191 1.00 96.62 111 ALA A O 1
ATOM 876 N N . HIS A 1 112 ? -0.916 -3.196 0.438 1.00 97.00 112 HIS A N 1
ATOM 877 C CA . HIS A 1 112 ? -2.283 -2.710 0.621 1.00 97.00 112 HIS A CA 1
ATOM 878 C C . HIS A 1 112 ? -2.288 -1.409 1.426 1.00 97.00 112 HIS A C 1
ATOM 880 O O . HIS A 1 112 ? -2.298 -1.453 2.655 1.00 97.00 112 HIS A O 1
ATOM 886 N N . ALA A 1 113 ? -2.234 -0.264 0.743 1.00 97.69 113 ALA A N 1
ATOM 887 C CA . ALA A 1 113 ? -2.364 1.063 1.341 1.00 97.69 113 ALA A CA 1
ATOM 888 C C . ALA A 1 113 ? -2.789 2.123 0.310 1.00 97.69 113 ALA A C 1
ATOM 890 O O . ALA A 1 113 ? -2.453 2.023 -0.870 1.00 97.69 113 ALA A O 1
ATOM 891 N N . ASP A 1 114 ? -3.436 3.197 0.767 1.00 97.19 114 ASP A N 1
ATOM 892 C CA . ASP A 1 114 ? -3.885 4.318 -0.074 1.00 97.19 114 ASP A CA 1
ATOM 893 C C . ASP A 1 114 ? -2.773 5.327 -0.449 1.00 97.19 114 ASP A C 1
ATOM 895 O O . ASP A 1 114 ? -3.068 6.378 -1.022 1.00 97.19 114 ASP A O 1
ATOM 899 N N . CYS A 1 115 ? -1.490 5.021 -0.195 1.00 97.00 115 CYS A N 1
ATOM 900 C CA . CYS A 1 115 ? -0.353 5.917 -0.467 1.00 97.00 115 CYS A CA 1
ATOM 901 C C . CYS A 1 115 ? -0.305 6.428 -1.919 1.00 97.00 115 CYS A C 1
ATOM 903 O O . CYS A 1 115 ? 0.178 7.535 -2.154 1.00 97.00 115 CYS A O 1
ATOM 905 N N . GLY A 1 116 ? -0.775 5.629 -2.887 1.00 94.81 116 GLY A N 1
ATOM 906 C CA . GLY A 1 116 ? -0.849 6.017 -4.303 1.00 94.81 116 GLY A CA 1
ATOM 907 C C . GLY A 1 116 ? -1.928 7.063 -4.609 1.00 94.81 116 GLY A C 1
ATOM 908 O O . GLY A 1 116 ? -1.805 7.810 -5.572 1.00 94.81 116 GLY A O 1
ATOM 909 N N . ILE A 1 117 ? -2.957 7.153 -3.765 1.00 94.81 117 ILE A N 1
ATOM 910 C CA . ILE A 1 117 ? -4.079 8.089 -3.909 1.00 94.81 117 ILE A CA 1
ATOM 911 C C . ILE A 1 117 ? -3.822 9.334 -3.061 1.00 94.81 117 ILE A C 1
ATOM 913 O O . ILE A 1 117 ? -3.795 10.453 -3.568 1.00 94.81 117 ILE A O 1
ATOM 917 N N . ARG A 1 118 ? -3.614 9.135 -1.756 1.00 95.56 118 ARG A N 1
ATOM 918 C CA . ARG A 1 118 ? -3.498 10.216 -0.773 1.00 95.56 118 ARG A CA 1
ATOM 919 C C . ARG A 1 118 ? -2.166 10.948 -0.851 1.00 95.56 118 ARG A C 1
ATOM 921 O O . ARG A 1 118 ? -2.125 12.155 -0.593 1.00 95.56 118 ARG A O 1
ATOM 928 N N . ARG A 1 119 ? -1.100 10.222 -1.219 1.00 96.81 119 ARG A N 1
ATOM 929 C CA . ARG A 1 119 ? 0.299 10.668 -1.128 1.00 96.81 119 ARG A CA 1
ATOM 930 C C . ARG A 1 119 ? 0.650 11.087 0.306 1.00 96.81 119 ARG A C 1
ATOM 932 O O . ARG A 1 119 ? -0.118 10.838 1.217 1.00 96.81 119 ARG A O 1
ATOM 939 N N . TRP A 1 120 ? 1.826 11.658 0.510 1.00 97.94 120 TRP A N 1
ATOM 940 C CA . TRP A 1 120 ? 2.395 12.065 1.791 1.00 97.94 120 TRP A CA 1
ATOM 941 C C . TRP A 1 120 ? 2.520 13.586 1.882 1.00 97.94 120 TRP A C 1
ATOM 943 O O . TRP A 1 120 ? 2.702 14.272 0.874 1.00 97.94 120 TRP A O 1
ATOM 953 N N . ASN A 1 121 ? 2.462 14.092 3.118 1.00 96.06 121 ASN A N 1
ATOM 954 C CA . ASN A 1 121 ? 2.767 15.480 3.485 1.00 96.06 121 ASN A CA 1
ATOM 955 C C . ASN A 1 121 ? 1.945 16.526 2.707 1.00 96.06 121 ASN A C 1
ATOM 957 O O . ASN A 1 121 ? 2.510 17.364 2.014 1.00 96.06 121 ASN A O 1
ATOM 961 N N . GLY A 1 122 ? 0.612 16.480 2.820 1.00 94.94 122 GLY A N 1
ATOM 962 C CA . GLY A 1 122 ? -0.273 17.396 2.083 1.00 94.94 122 GLY A CA 1
ATOM 963 C C . GLY A 1 122 ? -0.399 17.024 0.605 1.00 94.94 122 GLY A C 1
ATOM 964 O O . GL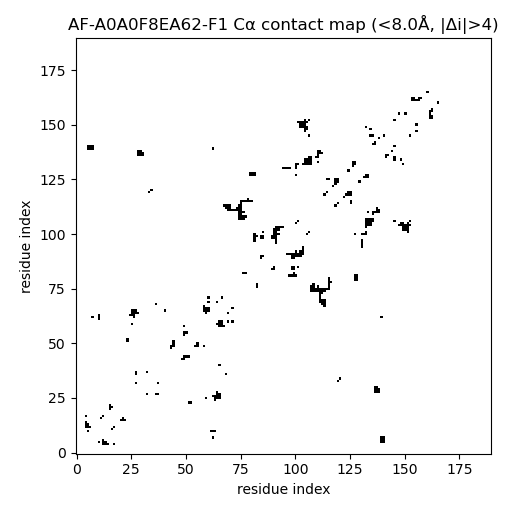Y A 1 122 ? -0.430 17.890 -0.263 1.00 94.94 122 GLY A O 1
ATOM 965 N N . SER A 1 123 ? -0.409 15.719 0.331 1.00 95.62 123 SER A N 1
ATOM 966 C CA . SER A 1 123 ? -0.496 15.133 -1.009 1.00 95.62 123 SER A CA 1
ATOM 967 C C . SER A 1 123 ? 0.645 15.505 -1.972 1.00 95.62 123 SER A C 1
ATOM 969 O O . SER A 1 123 ? 0.509 15.376 -3.190 1.00 95.62 123 SER A O 1
ATOM 971 N N . VAL A 1 124 ? 1.794 15.927 -1.437 1.00 97.12 124 VAL A N 1
ATOM 972 C CA . VAL A 1 124 ? 2.940 16.422 -2.214 1.00 97.12 124 VAL A CA 1
ATOM 973 C C . VAL A 1 124 ? 3.633 15.298 -2.986 1.00 97.12 124 VAL A C 1
ATOM 975 O O . VAL A 1 124 ? 3.882 15.429 -4.186 1.00 97.12 124 VAL A O 1
ATOM 978 N N . SER A 1 125 ? 3.950 14.182 -2.324 1.00 96.69 125 SER A N 1
ATOM 979 C CA . SER A 1 125 ? 4.744 13.107 -2.936 1.00 96.69 125 SER A CA 1
ATOM 980 C C . SER A 1 125 ? 4.432 11.731 -2.355 1.00 96.69 125 SER A C 1
ATOM 982 O O . SER A 1 125 ? 3.746 11.607 -1.357 1.00 96.69 125 SER A O 1
ATOM 984 N N . MET A 1 126 ? 4.950 10.671 -2.956 1.00 96.25 126 MET A N 1
ATOM 985 C CA . MET A 1 126 ? 4.938 9.307 -2.420 1.00 96.25 126 MET A CA 1
ATOM 986 C C . MET A 1 126 ? 6.282 8.647 -2.736 1.00 96.25 126 MET A C 1
ATOM 988 O O . MET A 1 126 ? 7.025 9.164 -3.569 1.00 96.25 126 MET A O 1
ATOM 992 N N . CYS A 1 127 ? 6.584 7.491 -2.134 1.00 97.00 127 CYS A N 1
ATOM 993 C CA . CYS A 1 127 ? 7.877 6.816 -2.317 1.00 97.00 127 CYS A CA 1
ATOM 994 C C . CYS A 1 127 ? 8.274 6.706 -3.797 1.00 97.00 127 CYS A C 1
ATOM 996 O O . CYS A 1 127 ? 9.310 7.230 -4.195 1.00 97.00 127 CYS A O 1
ATOM 998 N N . THR A 1 128 ? 7.408 6.115 -4.630 1.00 96.69 128 THR A N 1
ATOM 999 C CA . THR A 1 128 ? 7.726 5.877 -6.046 1.00 96.69 128 THR A CA 1
ATOM 1000 C C . THR A 1 128 ? 7.770 7.166 -6.863 1.00 96.69 128 THR A C 1
ATOM 1002 O O . THR A 1 128 ? 8.560 7.264 -7.796 1.00 96.69 128 THR A O 1
ATOM 1005 N N . GLN A 1 129 ? 6.986 8.187 -6.505 1.00 96.00 129 GLN A N 1
ATOM 1006 C CA . GLN A 1 129 ? 7.073 9.508 -7.133 1.00 96.00 129 GLN A CA 1
ATOM 1007 C C . GLN A 1 129 ? 8.425 10.170 -6.839 1.00 96.00 129 GLN A C 1
ATOM 1009 O O . GLN A 1 129 ? 9.012 10.768 -7.732 1.00 96.00 129 GLN A O 1
ATOM 1014 N N . ALA A 1 130 ? 8.954 9.995 -5.626 1.00 96.12 130 ALA A N 1
ATOM 1015 C CA . ALA A 1 130 ? 10.278 10.468 -5.226 1.00 96.12 130 ALA A CA 1
ATOM 1016 C C . ALA A 1 130 ? 11.442 9.583 -5.728 1.00 96.12 130 ALA A C 1
ATOM 1018 O O . ALA A 1 130 ? 12.584 9.812 -5.345 1.00 96.12 130 ALA A O 1
ATOM 1019 N N . GLY A 1 131 ? 11.174 8.558 -6.548 1.00 95.69 131 GLY A N 1
ATOM 1020 C CA . GLY A 1 131 ? 12.194 7.635 -7.065 1.00 95.69 131 GLY A CA 1
ATOM 1021 C C . GLY A 1 131 ? 12.586 6.501 -6.111 1.00 95.69 131 GLY A C 1
ATOM 1022 O O . GLY A 1 131 ? 13.429 5.679 -6.455 1.00 95.69 131 GLY A O 1
ATOM 1023 N N . GLY A 1 132 ? 11.959 6.410 -4.936 1.00 96.00 132 GLY A N 1
ATOM 1024 C CA . GLY A 1 132 ? 12.172 5.332 -3.973 1.00 96.00 132 GLY A CA 1
ATOM 1025 C C . GLY A 1 132 ? 11.237 4.137 -4.218 1.00 96.00 132 GLY A C 1
ATOM 1026 O O . GLY A 1 132 ? 10.013 4.316 -4.225 1.00 96.00 132 GLY A O 1
ATOM 1027 N N . PRO A 1 133 ? 11.750 2.902 -4.369 1.00 96.88 133 PRO A N 1
ATOM 1028 C CA . PRO A 1 133 ? 10.911 1.709 -4.430 1.00 96.88 133 PRO A CA 1
ATOM 1029 C C . PRO A 1 133 ? 10.030 1.588 -3.179 1.00 96.88 13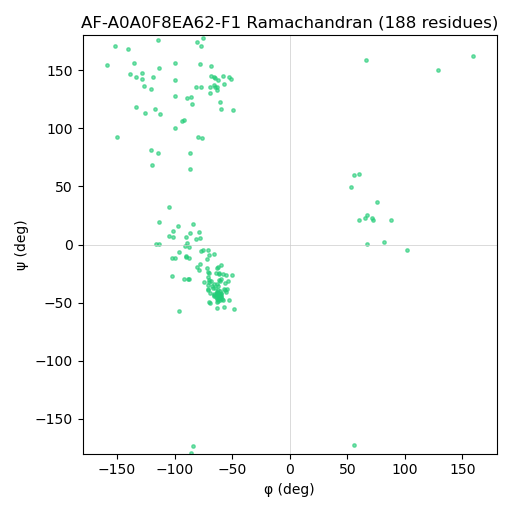3 PRO A C 1
ATOM 1031 O O . PRO A 1 133 ? 10.477 1.821 -2.055 1.00 96.88 133 PRO A O 1
ATOM 1034 N N . CYS A 1 134 ? 8.761 1.207 -3.348 1.00 97.81 134 CYS A N 1
ATOM 1035 C CA . CYS A 1 134 ? 7.927 0.861 -2.200 1.00 97.81 134 CYS A CA 1
ATOM 1036 C C . CYS A 1 134 ? 8.526 -0.367 -1.502 1.00 97.81 134 CYS A C 1
ATOM 1038 O O . CYS A 1 134 ? 8.827 -1.357 -2.158 1.00 97.81 134 CYS A O 1
ATOM 1040 N N . ILE A 1 135 ? 8.651 -0.329 -0.178 1.00 97.50 135 ILE A N 1
ATOM 1041 C CA . ILE A 1 135 ? 9.208 -1.439 0.617 1.00 97.50 135 ILE A CA 1
ATOM 1042 C C . ILE A 1 135 ? 8.131 -2.283 1.312 1.00 97.50 135 ILE A C 1
ATOM 1044 O O . ILE A 1 135 ? 8.449 -3.151 2.122 1.00 97.50 135 ILE A O 1
ATOM 1048 N N . ASN A 1 136 ? 6.855 -2.013 1.020 1.00 96.50 136 ASN A N 1
ATOM 1049 C CA . ASN A 1 136 ? 5.705 -2.640 1.667 1.00 96.50 136 ASN A CA 1
ATOM 1050 C C . ASN A 1 136 ? 5.752 -2.540 3.211 1.00 96.50 136 ASN A C 1
ATOM 1052 O O . ASN A 1 136 ? 5.609 -3.528 3.924 1.00 96.50 136 ASN A O 1
ATOM 1056 N N . CYS A 1 137 ? 5.985 -1.329 3.739 1.00 96.94 137 CYS A N 1
ATOM 1057 C CA . CYS A 1 137 ? 6.147 -1.082 5.183 1.00 96.94 137 CYS A CA 1
ATOM 1058 C C . CYS A 1 137 ? 4.854 -1.208 6.010 1.00 96.94 137 CYS A C 1
ATOM 1060 O O . CYS A 1 137 ? 4.890 -1.073 7.230 1.00 96.94 137 CYS A O 1
ATOM 1062 N N . VAL A 1 138 ? 3.714 -1.426 5.353 1.00 95.50 138 VAL A N 1
ATOM 1063 C CA . VAL A 1 138 ? 2.390 -1.588 5.979 1.00 95.50 138 VAL A CA 1
ATOM 1064 C C . VAL A 1 138 ? 2.014 -3.056 6.191 1.00 95.50 138 VAL A C 1
ATOM 1066 O O . VAL A 1 138 ? 0.964 -3.357 6.765 1.00 95.50 138 VAL A O 1
ATOM 1069 N N . ASP A 1 139 ? 2.839 -3.972 5.684 1.00 92.31 139 ASP A N 1
ATOM 1070 C CA . ASP A 1 139 ? 2.589 -5.402 5.727 1.00 92.31 139 ASP A CA 1
ATOM 1071 C C . ASP A 1 139 ? 2.885 -5.983 7.113 1.00 92.31 139 ASP A C 1
ATOM 1073 O O . ASP A 1 139 ? 3.952 -5.711 7.665 1.00 92.31 139 ASP A O 1
ATOM 1077 N N . PRO A 1 140 ? 2.018 -6.851 7.658 1.00 89.00 140 PRO A N 1
ATOM 1078 C CA . PRO A 1 140 ? 2.297 -7.566 8.903 1.00 89.00 140 PRO A CA 1
ATOM 1079 C C . PRO A 1 140 ? 3.598 -8.379 8.900 1.00 89.00 140 PRO A C 1
ATOM 1081 O O . PRO A 1 140 ? 4.147 -8.656 9.960 1.00 89.00 140 PRO A O 1
ATOM 1084 N N . GLY A 1 141 ? 4.068 -8.812 7.728 1.00 87.56 141 GLY A N 1
ATOM 1085 C CA . GLY A 1 141 ? 5.325 -9.538 7.577 1.00 87.56 141 GLY A CA 1
ATOM 1086 C C . GLY A 1 141 ? 6.547 -8.640 7.389 1.00 87.56 141 GLY A C 1
ATOM 1087 O O . GLY A 1 141 ? 7.650 -9.165 7.256 1.00 87.56 141 GLY A O 1
ATOM 1088 N N . PHE A 1 142 ? 6.397 -7.316 7.328 1.00 90.81 142 PHE A N 1
ATOM 1089 C CA . PHE A 1 142 ? 7.528 -6.402 7.187 1.00 90.81 142 PHE A CA 1
ATOM 1090 C C . PHE A 1 142 ? 8.437 -6.444 8.436 1.00 90.81 142 PHE A C 1
ATOM 1092 O O . PHE A 1 142 ? 7.924 -6.426 9.555 1.00 90.81 142 PHE A O 1
ATOM 1099 N N . PRO A 1 143 ? 9.780 -6.451 8.283 1.00 91.25 143 PRO A N 1
ATOM 1100 C CA . PRO A 1 143 ? 10.537 -6.353 7.029 1.00 91.25 143 PRO A CA 1
ATOM 1101 C C . PRO A 1 143 ? 10.847 -7.696 6.352 1.00 91.25 143 PRO A C 1
ATOM 1103 O O . PRO A 1 143 ? 11.286 -7.704 5.200 1.00 91.25 143 PRO A O 1
ATOM 1106 N N . ASP A 1 144 ? 10.621 -8.826 7.020 1.00 88.19 144 ASP A N 1
ATOM 1107 C CA . ASP A 1 144 ? 11.076 -10.143 6.555 1.00 88.19 144 ASP A CA 1
ATOM 1108 C C . ASP A 1 144 ? 10.370 -10.620 5.277 1.00 88.19 144 ASP A C 1
ATOM 1110 O O . ASP A 1 144 ? 11.000 -11.187 4.387 1.00 88.19 144 ASP A O 1
ATOM 1114 N N . ALA A 1 145 ? 9.083 -10.314 5.118 1.00 85.12 145 ALA A N 1
ATOM 1115 C CA . ALA A 1 145 ? 8.345 -10.584 3.884 1.00 85.12 145 ALA A CA 1
ATOM 1116 C C . ALA A 1 145 ? 8.793 -9.679 2.721 1.00 85.12 145 ALA A C 1
ATOM 1118 O O . ALA A 1 145 ? 8.656 -10.040 1.549 1.00 85.12 145 ALA A O 1
ATOM 1119 N N . SER A 1 146 ? 9.357 -8.508 3.027 1.00 90.06 146 SER A N 1
ATOM 1120 C CA . SER A 1 146 ? 9.778 -7.520 2.031 1.00 90.06 146 SER A CA 1
ATOM 1121 C C . SER A 1 146 ? 11.228 -7.689 1.601 1.00 90.06 146 SER A C 1
ATOM 1123 O O . SER A 1 146 ? 11.523 -7.427 0.436 1.00 90.06 146 SER A O 1
ATOM 1125 N N . ARG A 1 147 ? 12.114 -8.198 2.466 1.00 89.69 147 ARG A N 1
ATOM 1126 C CA . ARG A 1 147 ? 13.533 -8.406 2.139 1.00 89.69 147 ARG A CA 1
ATOM 1127 C C . ARG A 1 147 ? 13.759 -9.521 1.096 1.00 89.69 147 ARG A C 1
ATOM 1129 O O . ARG A 1 147 ? 12.958 -10.456 1.034 1.00 89.69 147 ARG A O 1
ATOM 1136 N N . PRO A 1 148 ? 14.860 -9.462 0.326 1.00 93.00 148 PRO A N 1
ATOM 1137 C CA . PRO A 1 148 ? 15.735 -8.298 0.135 1.00 93.00 148 PRO A CA 1
ATOM 1138 C C . PRO A 1 148 ? 14.980 -7.125 -0.516 1.00 93.00 148 PRO A C 1
ATOM 1140 O O . PRO A 1 148 ? 14.118 -7.340 -1.363 1.00 93.00 148 PRO A O 1
ATOM 1143 N N . LEU A 1 149 ? 15.264 -5.890 -0.085 1.00 92.56 149 LEU A N 1
ATOM 1144 C CA . LEU A 1 149 ? 14.469 -4.719 -0.491 1.00 92.56 149 LEU A CA 1
ATOM 1145 C C . LEU A 1 149 ? 14.681 -4.328 -1.961 1.00 92.56 149 LEU A C 1
ATOM 1147 O O . LEU A 1 149 ? 13.726 -3.926 -2.612 1.00 92.56 149 LEU A O 1
ATOM 1151 N N . TYR A 1 150 ? 15.899 -4.499 -2.479 1.00 93.31 150 TYR A N 1
ATOM 1152 C CA . TYR A 1 150 ? 16.309 -4.080 -3.828 1.00 93.31 150 TYR A CA 1
ATOM 1153 C C . TYR A 1 150 ? 16.435 -5.251 -4.810 1.00 93.31 150 TYR A C 1
ATOM 1155 O O . TYR A 1 150 ? 17.309 -5.267 -5.665 1.00 93.31 150 TYR A O 1
ATOM 1163 N N . VAL A 1 151 ? 15.600 -6.271 -4.631 1.00 90.94 151 VAL A N 1
ATOM 1164 C CA . VAL A 1 151 ? 15.509 -7.440 -5.516 1.00 90.94 151 VAL A CA 1
ATOM 1165 C C . VAL A 1 151 ? 14.048 -7.610 -5.903 1.00 90.94 151 VAL A C 1
ATOM 1167 O O . VAL A 1 151 ? 13.171 -7.364 -5.066 1.00 90.94 151 VAL A O 1
ATOM 1170 N N . GLU A 1 152 ? 13.773 -8.001 -7.145 1.00 89.19 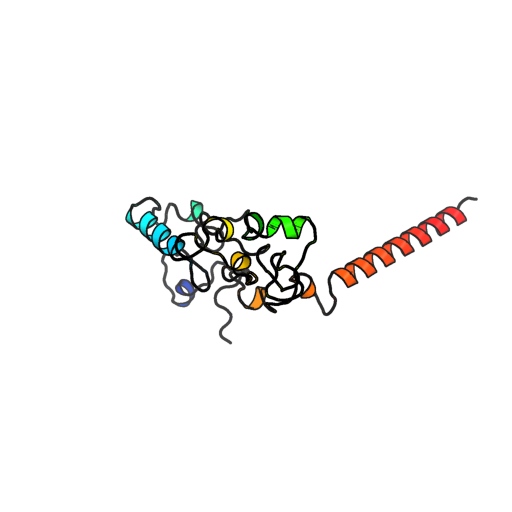152 GLU A N 1
ATOM 1171 C CA . GLU A 1 152 ? 12.422 -8.331 -7.619 1.00 89.19 152 GLU A CA 1
ATOM 1172 C C . GLU A 1 152 ? 11.770 -9.372 -6.691 1.00 89.19 152 GLU A C 1
ATOM 1174 O O . GLU A 1 152 ? 12.444 -10.194 -6.066 1.00 89.19 152 GLU A O 1
ATOM 1179 N N . ALA A 1 153 ? 10.456 -9.279 -6.475 1.00 80.88 153 ALA A N 1
ATOM 1180 C CA . ALA A 1 153 ? 9.812 -10.145 -5.484 1.00 80.88 153 ALA A CA 1
ATOM 1181 C C . ALA A 1 153 ? 9.763 -11.611 -5.950 1.00 80.88 153 ALA A C 1
ATOM 1183 O O . ALA A 1 153 ? 9.892 -12.520 -5.131 1.00 80.88 153 ALA A O 1
ATOM 1184 N N . GLU A 1 154 ? 9.643 -11.812 -7.254 1.00 75.75 154 GLU A N 1
ATOM 1185 C CA . GLU A 1 154 ? 9.662 -13.068 -8.000 1.00 75.75 154 GLU A CA 1
ATOM 1186 C C . GLU A 1 154 ? 11.036 -13.740 -7.922 1.00 75.75 154 GLU A C 1
ATOM 1188 O O . GLU A 1 154 ? 11.145 -14.962 -7.791 1.00 75.75 154 GLU A O 1
ATOM 1193 N N . ASP A 1 155 ? 12.085 -12.922 -7.885 1.00 71.38 155 ASP A N 1
ATOM 1194 C CA . ASP A 1 155 ? 13.475 -13.361 -7.829 1.00 71.38 155 ASP A CA 1
ATOM 1195 C C . ASP A 1 155 ? 13.903 -13.844 -6.442 1.00 71.38 155 ASP A C 1
ATOM 1197 O O . ASP A 1 155 ? 14.995 -14.393 -6.282 1.00 71.38 155 ASP A O 1
ATOM 1201 N N . LYS A 1 156 ? 13.039 -13.715 -5.425 1.00 64.38 156 LYS A N 1
ATOM 1202 C CA . LYS A 1 156 ? 13.301 -14.282 -4.092 1.00 64.38 156 LYS A CA 1
ATOM 1203 C C . LYS A 1 156 ? 13.439 -15.808 -4.125 1.00 64.38 156 LYS A C 1
ATOM 1205 O O . LYS A 1 156 ? 14.110 -16.359 -3.254 1.00 64.38 156 LYS A O 1
ATOM 1210 N N . GLY A 1 157 ? 12.848 -16.461 -5.134 1.00 55.75 157 GLY A N 1
ATOM 1211 C CA . GLY A 1 157 ? 12.891 -17.906 -5.342 1.00 55.75 157 GLY A CA 1
ATOM 1212 C C . GLY A 1 157 ? 12.168 -18.712 -4.256 1.00 55.75 157 GLY A C 1
ATOM 1213 O O . GLY A 1 157 ? 11.963 -18.267 -3.128 1.00 55.75 157 GLY A O 1
ATOM 1214 N N . ILE A 1 158 ? 11.792 -19.945 -4.586 1.00 45.12 158 ILE A N 1
ATOM 1215 C CA . ILE A 1 158 ? 11.412 -20.967 -3.602 1.00 45.12 158 ILE A CA 1
ATOM 1216 C C . ILE A 1 158 ? 12.439 -22.084 -3.758 1.00 45.12 158 ILE A C 1
ATOM 1218 O O . ILE A 1 158 ? 12.555 -22.679 -4.823 1.00 45.12 158 ILE A O 1
ATOM 1222 N N . VAL A 1 159 ? 13.221 -22.337 -2.704 1.00 47.53 159 VAL A N 1
ATOM 1223 C CA . VAL A 1 159 ? 14.270 -23.376 -2.680 1.00 47.53 159 VAL A CA 1
ATOM 1224 C C . VAL A 1 159 ? 15.354 -23.151 -3.750 1.00 47.53 159 VAL A C 1
ATOM 1226 O O . VAL A 1 159 ? 15.562 -23.968 -4.639 1.00 47.53 159 VAL A O 1
ATOM 1229 N N . GLY A 1 160 ? 16.061 -22.018 -3.677 1.00 47.66 160 GLY A N 1
ATOM 1230 C CA . GLY A 1 160 ? 17.295 -21.783 -4.447 1.00 47.66 160 GLY A CA 1
ATOM 1231 C C . GLY A 1 160 ? 17.142 -21.671 -5.971 1.00 47.66 160 GLY A C 1
ATOM 1232 O O . GLY A 1 160 ? 18.141 -21.462 -6.655 1.00 47.66 160 GLY A O 1
ATOM 1233 N N . ALA A 1 161 ? 15.924 -21.774 -6.506 1.00 57.19 161 ALA A N 1
ATOM 1234 C CA . ALA A 1 161 ? 15.620 -21.573 -7.915 1.00 57.19 161 ALA A CA 1
ATOM 1235 C C . ALA A 1 161 ? 14.603 -20.436 -8.085 1.00 57.19 161 ALA A C 1
ATOM 1237 O O . ALA A 1 161 ? 13.588 -20.370 -7.387 1.00 57.19 161 ALA A O 1
ATOM 1238 N N . ASN A 1 162 ? 14.892 -19.539 -9.026 1.00 66.00 162 ASN A N 1
ATOM 1239 C CA . ASN A 1 162 ? 13.970 -18.505 -9.482 1.00 66.00 162 ASN A CA 1
ATOM 1240 C C . ASN A 1 162 ? 12.760 -19.1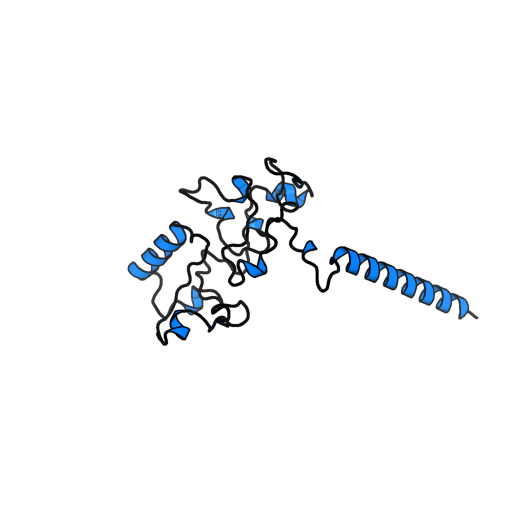57 -10.185 1.00 66.00 162 ASN A C 1
ATOM 1242 O O . ASN A 1 162 ? 12.912 -20.176 -10.871 1.00 66.00 162 ASN A O 1
ATOM 1246 N N . ILE A 1 163 ? 11.570 -18.575 -10.021 1.00 69.81 163 ILE A N 1
ATOM 1247 C CA . ILE A 1 163 ? 10.330 -19.036 -10.654 1.00 69.81 163 ILE A CA 1
ATOM 1248 C C . ILE A 1 163 ? 10.434 -19.110 -12.186 1.00 69.81 163 ILE A C 1
ATOM 1250 O O . ILE A 1 163 ? 9.899 -20.046 -12.777 1.00 69.81 163 ILE A O 1
ATOM 1254 N N . ASP A 1 164 ? 11.207 -18.227 -12.819 1.00 71.69 164 ASP A N 1
ATOM 1255 C CA . ASP A 1 164 ? 11.483 -18.257 -14.259 1.00 71.69 164 ASP A CA 1
ATOM 1256 C C . ASP A 1 164 ? 12.226 -19.526 -14.679 1.00 71.69 164 ASP A C 1
ATOM 1258 O O . ASP A 1 164 ? 11.931 -20.131 -15.713 1.00 71.69 164 ASP A O 1
ATOM 1262 N N . THR A 1 165 ? 13.193 -19.961 -13.869 1.00 75.81 165 THR A N 1
ATOM 1263 C CA . THR A 1 165 ? 13.935 -21.202 -14.111 1.00 75.81 165 THR A CA 1
ATOM 1264 C C . THR A 1 165 ? 13.004 -22.401 -13.988 1.00 75.81 165 THR A C 1
ATOM 1266 O O . THR A 1 165 ? 13.013 -23.280 -14.851 1.00 75.81 165 THR A O 1
ATOM 1269 N N . VAL A 1 166 ? 12.157 -22.419 -12.954 1.00 75.62 166 VAL A N 1
ATOM 1270 C CA . VAL A 1 166 ? 11.165 -23.484 -12.749 1.00 75.62 166 VAL A CA 1
ATOM 1271 C C . VAL A 1 166 ? 10.172 -23.532 -13.913 1.00 75.62 166 VAL A C 1
ATOM 1273 O O . VAL A 1 166 ? 9.913 -24.609 -14.450 1.00 75.62 166 VAL A O 1
ATOM 1276 N N . ALA A 1 167 ? 9.671 -22.378 -14.360 1.00 79.31 167 ALA A N 1
ATOM 1277 C CA . ALA A 1 167 ? 8.746 -22.277 -15.484 1.00 79.31 167 ALA A CA 1
ATOM 1278 C C . ALA A 1 167 ? 9.371 -22.796 -16.787 1.00 79.31 167 ALA A C 1
ATOM 1280 O O . ALA A 1 167 ? 8.761 -23.610 -17.482 1.00 79.31 167 ALA A O 1
ATOM 1281 N N . LYS A 1 168 ? 10.614 -22.400 -17.096 1.00 84.44 168 LYS A N 1
ATOM 1282 C CA . LYS A 1 168 ? 11.344 -22.883 -18.282 1.00 84.44 168 LYS A CA 1
ATOM 1283 C C . LYS A 1 168 ? 11.524 -24.401 -18.267 1.00 84.44 168 LYS A C 1
ATOM 1285 O O . LYS A 1 168 ? 11.287 -25.050 -19.286 1.00 84.44 168 LYS A O 1
ATOM 1290 N N . VAL A 1 169 ? 11.895 -24.974 -17.120 1.00 86.00 169 VAL A N 1
ATOM 1291 C CA . VAL A 1 169 ? 12.040 -26.432 -16.964 1.00 86.00 169 VAL A CA 1
ATOM 1292 C C . VAL A 1 169 ? 10.698 -27.139 -17.151 1.00 86.00 169 VAL A C 1
ATOM 1294 O O . VAL A 1 169 ? 10.627 -28.122 -17.889 1.00 86.00 169 VAL A O 1
ATOM 1297 N N . ALA A 1 170 ? 9.627 -26.629 -16.540 1.00 84.88 170 ALA A N 1
ATOM 1298 C CA . ALA A 1 170 ? 8.295 -27.218 -16.645 1.00 84.88 170 ALA A CA 1
ATOM 1299 C C . ALA A 1 170 ? 7.770 -27.210 -18.091 1.00 84.88 170 ALA A C 1
ATOM 1301 O O . ALA A 1 170 ? 7.308 -28.240 -18.586 1.00 84.88 170 ALA A O 1
ATOM 1302 N N . VAL A 1 171 ? 7.894 -26.078 -18.793 1.00 89.12 171 VAL A N 1
ATOM 1303 C CA . VAL A 1 171 ? 7.502 -25.955 -20.207 1.00 89.12 171 VAL A CA 1
ATOM 1304 C C . VAL A 1 171 ? 8.329 -26.894 -21.085 1.00 89.12 171 VAL A C 1
ATOM 1306 O O . VAL A 1 171 ? 7.765 -27.603 -21.920 1.00 89.12 171 VAL A O 1
ATOM 1309 N N . GLY A 1 172 ? 9.647 -26.956 -20.870 1.00 90.81 172 GLY A N 1
ATOM 1310 C CA . GLY A 1 172 ? 10.527 -27.874 -21.594 1.00 90.81 172 GLY A CA 1
ATOM 1311 C C . GLY A 1 172 ? 10.125 -29.340 -21.408 1.00 90.81 172 GLY A C 1
ATOM 1312 O O . GLY A 1 172 ? 9.986 -30.073 -22.387 1.00 90.81 172 GLY A O 1
ATOM 1313 N N . ALA A 1 173 ? 9.862 -29.762 -20.169 1.00 90.00 173 ALA A N 1
ATOM 1314 C CA . ALA A 1 173 ? 9.426 -31.123 -19.861 1.00 90.00 173 ALA A CA 1
ATOM 1315 C C . ALA A 1 173 ? 8.069 -31.463 -20.502 1.00 90.00 173 ALA A C 1
ATOM 1317 O O . ALA A 1 173 ? 7.911 -32.540 -21.081 1.00 90.00 173 ALA A O 1
ATOM 1318 N N . ALA A 1 174 ? 7.106 -30.537 -20.452 1.00 90.44 174 ALA A N 1
ATOM 1319 C CA . ALA A 1 174 ? 5.799 -30.713 -21.079 1.00 90.44 174 ALA A CA 1
ATOM 1320 C C . ALA A 1 174 ? 5.908 -30.859 -22.607 1.00 90.44 174 ALA A C 1
ATOM 1322 O O . ALA A 1 174 ? 5.279 -31.748 -23.185 1.00 90.44 174 ALA A O 1
ATOM 1323 N N . ALA A 1 175 ? 6.745 -30.043 -23.257 1.00 92.44 175 ALA A N 1
ATOM 1324 C CA . ALA A 1 175 ? 6.992 -30.129 -24.695 1.00 92.44 175 ALA A CA 1
ATOM 1325 C C . ALA A 1 175 ? 7.609 -31.482 -25.095 1.00 92.44 175 ALA A C 1
ATOM 1327 O O . ALA A 1 175 ? 7.159 -32.105 -26.059 1.00 92.44 175 ALA A O 1
ATOM 1328 N N . VAL A 1 176 ? 8.582 -31.983 -24.324 1.00 91.94 176 VAL A N 1
ATOM 1329 C CA . VAL A 1 176 ? 9.183 -33.310 -24.546 1.00 91.94 176 VAL A CA 1
ATOM 1330 C C . VAL A 1 176 ? 8.143 -34.417 -24.381 1.00 91.94 176 VAL A C 1
ATOM 1332 O O . VAL A 1 176 ? 8.036 -35.288 -25.244 1.00 91.94 176 VAL A O 1
ATOM 1335 N N . ALA A 1 177 ? 7.342 -34.379 -23.314 1.00 90.88 177 ALA A N 1
ATOM 1336 C CA . ALA A 1 177 ? 6.300 -35.375 -23.073 1.00 90.88 177 ALA A CA 1
ATOM 1337 C C . ALA A 1 177 ? 5.258 -35.398 -24.204 1.00 90.88 177 ALA A C 1
ATOM 1339 O O . ALA A 1 177 ? 4.897 -36.474 -24.688 1.00 90.88 177 ALA A O 1
ATOM 1340 N N . ALA A 1 178 ? 4.822 -34.224 -24.668 1.00 88.62 178 ALA A N 1
ATOM 1341 C CA . ALA A 1 178 ? 3.917 -34.098 -25.805 1.00 88.62 178 ALA A CA 1
ATOM 1342 C C . ALA A 1 178 ? 4.537 -34.670 -27.092 1.00 88.62 178 ALA A C 1
ATOM 1344 O O . ALA A 1 178 ? 3.874 -35.429 -27.801 1.00 88.62 178 ALA A O 1
ATOM 1345 N N . GLY A 1 179 ? 5.816 -34.382 -27.355 1.00 92.00 179 GLY A N 1
ATOM 1346 C CA . GLY A 1 179 ? 6.559 -34.938 -28.488 1.00 92.00 179 GLY A CA 1
ATOM 1347 C C . GLY A 1 179 ? 6.661 -36.466 -28.441 1.00 92.00 179 GLY A C 1
ATOM 1348 O O . GLY A 1 179 ? 6.325 -37.138 -29.415 1.00 92.00 179 GLY A O 1
ATOM 1349 N N . VAL A 1 180 ? 7.037 -37.038 -27.293 1.00 89.56 180 VAL A N 1
ATOM 1350 C CA . VAL A 1 180 ? 7.110 -38.498 -27.095 1.00 89.56 180 VAL A CA 1
ATOM 1351 C C . VAL A 1 180 ? 5.737 -39.149 -27.268 1.00 89.56 180 VAL A C 1
ATOM 1353 O O . VAL A 1 180 ? 5.621 -40.181 -27.932 1.00 89.56 180 VAL A O 1
ATOM 1356 N N . HIS A 1 181 ? 4.682 -38.551 -26.708 1.00 82.56 181 HIS A N 1
ATOM 1357 C CA . HIS A 1 181 ? 3.319 -39.054 -26.866 1.00 82.56 181 HIS A CA 1
ATOM 1358 C C . HIS A 1 181 ? 2.866 -39.014 -28.334 1.00 82.56 181 HIS A C 1
ATOM 1360 O O . HIS A 1 181 ? 2.263 -39.977 -28.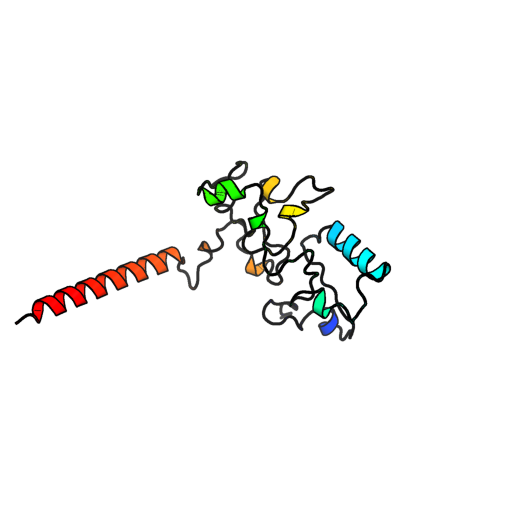814 1.00 82.56 181 HIS A O 1
ATOM 1366 N N . ALA A 1 182 ? 3.182 -37.942 -29.067 1.00 87.94 182 ALA A N 1
ATOM 1367 C CA . ALA A 1 182 ? 2.885 -37.824 -30.492 1.00 87.94 182 ALA A CA 1
ATOM 1368 C C . ALA A 1 182 ? 3.604 -38.906 -31.315 1.00 87.94 182 ALA A C 1
ATOM 1370 O O . ALA A 1 182 ? 2.948 -39.631 -32.063 1.00 87.94 182 ALA A O 1
ATOM 1371 N N . VAL A 1 183 ? 4.912 -39.101 -31.106 1.00 88.38 183 VAL A N 1
ATOM 1372 C CA . VAL A 1 183 ? 5.699 -40.150 -31.782 1.00 88.38 183 VAL A CA 1
ATOM 1373 C C . VAL A 1 183 ? 5.148 -41.545 -31.472 1.00 88.38 183 VAL A C 1
ATOM 1375 O O . VAL A 1 183 ? 4.935 -42.347 -32.381 1.00 88.38 183 VAL A O 1
ATOM 1378 N N . ARG A 1 184 ? 4.833 -41.834 -30.203 1.00 83.56 184 ARG A N 1
ATOM 1379 C CA . ARG A 1 184 ? 4.255 -43.126 -29.795 1.00 83.56 184 ARG A CA 1
ATOM 1380 C C . ARG A 1 184 ? 2.880 -43.378 -30.416 1.00 83.56 184 ARG A C 1
ATOM 1382 O O . ARG A 1 184 ? 2.549 -44.529 -30.694 1.00 83.56 184 ARG A O 1
ATOM 1389 N N . ARG A 1 185 ? 2.074 -42.332 -30.617 1.00 80.00 185 ARG A N 1
ATOM 1390 C CA . ARG A 1 185 ? 0.770 -42.435 -31.286 1.00 80.00 185 ARG A CA 1
ATOM 1391 C C . ARG A 1 185 ? 0.927 -42.706 -32.782 1.00 80.00 185 ARG A C 1
ATOM 1393 O O . ARG A 1 185 ? 0.183 -43.522 -33.309 1.00 80.00 185 ARG A O 1
ATOM 1400 N N . MET A 1 186 ? 1.902 -42.077 -33.437 1.00 78.06 186 MET A N 1
ATOM 1401 C CA . MET A 1 186 ? 2.202 -42.315 -34.855 1.00 78.06 186 MET A CA 1
ATOM 1402 C C . MET A 1 186 ? 2.745 -43.730 -35.100 1.00 78.06 186 MET A C 1
ATOM 1404 O O . MET A 1 186 ? 2.356 -44.363 -36.071 1.00 78.06 186 MET A O 1
ATOM 1408 N N . GLY A 1 187 ? 3.564 -44.267 -34.188 1.00 70.06 187 GLY A N 1
ATOM 1409 C CA . GLY A 1 187 ? 4.085 -45.640 -34.278 1.00 70.06 187 GLY A CA 1
ATOM 1410 C C . GLY A 1 187 ? 3.088 -46.756 -33.927 1.00 70.06 187 GLY A C 1
ATOM 1411 O O . GLY A 1 187 ? 3.433 -47.924 -34.043 1.00 70.06 187 GLY A O 1
ATOM 1412 N N . LYS A 1 188 ? 1.873 -46.420 -33.471 1.00 61.47 188 LYS A N 1
ATOM 1413 C CA . LYS A 1 188 ? 0.763 -47.367 -33.236 1.00 61.47 188 LYS A CA 1
ATOM 1414 C C . LYS A 1 188 ? -0.328 -47.287 -34.314 1.00 61.47 188 LYS A C 1
ATOM 1416 O O . LYS A 1 188 ? -1.394 -47.864 -34.133 1.00 61.47 188 LYS A O 1
ATOM 1421 N N . GLY A 1 189 ? -0.090 -46.527 -35.382 1.00 55.50 189 GLY A N 1
ATOM 1422 C CA . GLY A 1 189 ? -0.954 -46.478 -36.557 1.00 55.50 189 GLY A CA 1
ATOM 1423 C C . GLY A 1 189 ? -0.605 -47.573 -37.563 1.00 55.50 189 GLY A C 1
ATOM 1424 O O . GLY A 1 189 ? -0.159 -47.241 -38.653 1.00 55.50 189 GLY A O 1
ATOM 1425 N N . GLU A 1 190 ? -0.794 -48.835 -37.173 1.00 46.44 190 GLU A N 1
ATOM 1426 C CA . GLU A 1 190 ? -1.049 -50.012 -38.024 1.00 46.44 190 GLU A CA 1
ATOM 1427 C C . GLU A 1 190 ? -2.018 -50.933 -37.273 1.00 46.44 190 GLU A C 1
ATOM 1429 O O . GLU A 1 190 ? -1.805 -51.142 -36.052 1.00 46.44 190 GLU A O 1
#

pLDDT: mean 88.73, std 13.03, range [41.59, 98.38]

Foldseek 3Di:
DPPLQFDPVDLPGDDCVVVVNPAQDADQFFPHRAPCLVVVVVVCVVVVVADPPVCQVVQADSNNYGCVFQPPPDFLQVLAPQNVLVVVVNEDCDFDDDHHPQQQQAPRRVARGCCSPQPHDRSPHHQVRVRHGHQSRRDSCPPVQRPPRRHHNQQVDDPPDRPVRVVVVVVVVVVVVVVVVVVVVVVPPD